Protein AF-A0A1F7LZY5-F1 (afdb_monomer)

Radius of gyration: 22.6 Å; Cα contacts (8 Å, |Δi|>4): 506; chains: 1; bounding box: 68×46×54 Å

Secondary structure (DSSP, 8-state):
--HHHHHHHHHHHTT--EEEE-TTT--BSS--GGGGTSPPPHHHHHHHHHH-TT-EEEEE-BTTTTEEEEEE-GGGS--STTTGGGSPS--EEE-TTS-EEEEEE--TT---B-EEEEETTEEEE-BT-EEEETTPBPTTSPBPEEPTT-SBTTB--EEPPHHHHHHHHHHS-----------------PPPPHHHHHTT-SS-EEETTEEEE--TTS--SS--EEEEE-TTS-EEEEETT---HHHHHHHHHHTT--

Solvent-accessible surface area (backbone atoms only — not comparable to full-atom values): 14435 Å² total; per-residue (Å²): 132,49,76,37,46,56,40,44,53,49,42,40,76,72,56,33,13,51,46,50,14,33,36,81,76,66,44,61,77,58,95,56,74,65,36,62,80,43,64,68,53,71,68,57,50,52,48,49,40,71,79,35,70,76,37,20,27,27,38,33,27,10,73,62,33,32,25,34,31,47,38,22,38,54,86,55,78,34,42,46,82,80,53,53,83,74,52,74,82,31,22,28,33,39,38,37,83,77,22,39,38,42,38,22,35,37,58,87,93,58,84,52,68,52,34,78,59,71,41,59,18,21,31,36,38,9,33,95,38,62,44,83,34,55,70,21,45,31,73,78,73,33,48,23,34,57,40,90,75,18,30,87,84,66,30,64,62,30,69,68,49,68,69,58,54,50,48,53,63,68,68,41,70,72,78,68,87,60,73,70,74,81,65,72,91,68,73,91,79,77,72,80,50,72,68,62,53,54,73,74,40,51,74,68,42,82,48,92,93,32,31,32,16,27,38,75,61,52,100,55,92,62,61,39,18,39,40,39,78,44,85,92,78,38,78,43,74,48,42,77,87,66,62,52,69,65,49,43,52,47,40,65,52,61,76,72,67,132

Sequence (258 aa):
MTRADNAALGYRRAGLSVIATRPEDKRPCGPWKAYQRRRPTEDEVHSWYRHHPGAGVGIVCGSISGLVVVDGDPRNGGGLAELAPRLPPTPTVETGGGGRHYYFHLPIGLRVAKVPALLPGVDLQAEGSYVVAPPTVHPSGRPYRWLPGLALGDVPLAPLPLVVRHLLALHRPPPADRPVPARARRGHDAGPSLETVLSRLEGVRRVGSGWLARCPAHPDREPSLSVGAGEGGRLLLHCFAGCDFGEIVHALAEEAIP

Foldseek 3Di:
DAPQLVVQVVLVVVQWAKFWADQQPRHGPDDCVVSLVPHDDSVRSVVCCVVPVQTFMKTAAAPSRQKKKKWAAVVQQHGCPVPVVQDPQAWKKQAPRRHIIGIAGRDPPDTDDKDPCLDRRITIHHRPGIGTAPQRQHNNRRGIDTDVLRHVVSDHHHHDGPVSVVSSVVSPDPPPPPVPPPPPPDDDPDDDALVLLQVLFAPWDDDDQWIFTAQLLDPGPDGQWIWHADPPRDIDIDGNVDDDPVSRVVSSVVVPDD

Structure (mmCIF, N/CA/C/O backbone):
data_AF-A0A1F7LZY5-F1
#
_entry.id   AF-A0A1F7LZY5-F1
#
loop_
_atom_site.group_PDB
_atom_site.id
_atom_site.type_symbol
_atom_site.label_atom_id
_atom_site.label_alt_id
_atom_site.label_comp_id
_atom_site.label_asym_id
_atom_site.label_entity_id
_atom_site.label_seq_id
_atom_site.pdbx_PDB_ins_code
_atom_site.Cartn_x
_atom_site.Cartn_y
_atom_site.Cartn_z
_atom_site.occupancy
_atom_site.B_iso_or_equiv
_atom_site.auth_seq_id
_atom_site.auth_comp_id
_atom_site.auth_asym_id
_atom_site.auth_atom_id
_atom_site.pdbx_PDB_model_num
ATOM 1 N N . MET A 1 1 ? 10.707 -12.451 -21.960 1.00 68.12 1 MET A N 1
ATOM 2 C CA . MET A 1 1 ? 10.057 -11.768 -20.819 1.00 68.12 1 MET A CA 1
ATOM 3 C C . MET A 1 1 ? 11.094 -11.568 -19.728 1.00 68.12 1 MET A C 1
ATOM 5 O O . MET A 1 1 ? 11.892 -12.472 -19.498 1.00 68.12 1 MET A O 1
ATOM 9 N N . THR A 1 2 ? 11.146 -10.387 -19.114 1.00 87.88 2 THR A N 1
ATOM 10 C CA . THR A 1 2 ? 12.083 -10.103 -18.014 1.00 87.88 2 THR A CA 1
ATOM 11 C C . THR A 1 2 ? 11.546 -10.670 -16.694 1.00 87.88 2 THR A C 1
ATOM 13 O O . THR A 1 2 ? 10.379 -11.051 -16.589 1.00 87.88 2 THR A O 1
ATOM 16 N N . ARG A 1 3 ? 12.375 -10.716 -15.643 1.00 91.19 3 ARG A N 1
ATOM 17 C CA . ARG A 1 3 ? 11.907 -11.128 -14.306 1.00 91.19 3 ARG A CA 1
ATOM 18 C C . ARG A 1 3 ? 10.809 -10.195 -13.770 1.00 91.19 3 ARG A C 1
ATOM 20 O O . ARG A 1 3 ? 9.893 -10.662 -13.099 1.00 91.19 3 ARG A O 1
ATOM 27 N N . ALA A 1 4 ? 10.908 -8.897 -14.062 1.00 93.62 4 ALA A N 1
ATOM 28 C CA . ALA A 1 4 ? 9.921 -7.896 -13.664 1.00 93.62 4 ALA A CA 1
ATOM 29 C C . ALA A 1 4 ? 8.600 -8.047 -14.438 1.00 93.62 4 ALA A C 1
ATOM 31 O O . ALA A 1 4 ? 7.544 -7.967 -13.823 1.00 93.62 4 ALA A O 1
ATOM 32 N N . ASP A 1 5 ? 8.662 -8.367 -15.734 1.00 95.88 5 ASP A N 1
ATOM 33 C CA . ASP A 1 5 ? 7.497 -8.677 -16.578 1.00 95.88 5 ASP A CA 1
ATOM 34 C C . ASP A 1 5 ? 6.677 -9.844 -16.001 1.00 95.88 5 ASP A C 1
ATOM 36 O O . ASP A 1 5 ? 5.501 -9.697 -15.658 1.00 95.88 5 ASP A O 1
ATOM 40 N N . ASN A 1 6 ? 7.342 -10.974 -15.734 1.00 96.81 6 ASN A N 1
ATOM 41 C CA . ASN A 1 6 ? 6.703 -12.143 -15.123 1.00 96.81 6 ASN A CA 1
ATOM 42 C C . ASN A 1 6 ? 6.065 -11.819 -13.762 1.00 96.81 6 ASN A C 1
ATOM 44 O O . ASN A 1 6 ? 4.972 -12.302 -13.456 1.00 96.81 6 ASN A O 1
ATOM 48 N N . ALA A 1 7 ? 6.739 -11.004 -12.944 1.00 97.25 7 ALA A N 1
ATOM 49 C CA . ALA A 1 7 ? 6.240 -10.600 -11.635 1.00 97.25 7 ALA A CA 1
ATOM 50 C C . ALA A 1 7 ? 5.025 -9.665 -11.737 1.00 97.25 7 ALA A C 1
ATOM 52 O O . ALA A 1 7 ? 4.041 -9.875 -11.031 1.00 97.25 7 ALA A O 1
ATOM 53 N N . ALA A 1 8 ? 5.053 -8.682 -12.641 1.00 98.12 8 ALA A N 1
ATOM 54 C CA . ALA A 1 8 ? 3.937 -7.771 -12.883 1.00 98.12 8 ALA A CA 1
ATOM 55 C C . ALA A 1 8 ? 2.673 -8.531 -13.315 1.00 98.12 8 ALA A C 1
ATOM 57 O O . ALA A 1 8 ? 1.592 -8.292 -12.776 1.00 98.12 8 ALA A O 1
ATOM 58 N N . LEU A 1 9 ? 2.814 -9.511 -14.213 1.00 98.12 9 LEU A N 1
ATOM 59 C CA . LEU A 1 9 ? 1.713 -10.398 -14.597 1.00 98.12 9 LEU A CA 1
ATOM 60 C C . LEU A 1 9 ? 1.244 -11.284 -13.436 1.00 98.12 9 LEU A C 1
ATOM 62 O O . LEU A 1 9 ? 0.047 -11.529 -13.300 1.00 98.12 9 LEU A O 1
ATOM 66 N N . GLY A 1 10 ? 2.160 -11.737 -12.576 1.00 97.62 10 GLY A N 1
ATOM 67 C CA . GLY A 1 10 ? 1.828 -12.462 -11.348 1.00 97.62 10 GLY A CA 1
ATOM 68 C C . GLY A 1 10 ? 0.947 -11.642 -10.405 1.00 97.62 10 GLY A C 1
ATOM 69 O O . GLY A 1 10 ? -0.121 -12.101 -10.006 1.00 97.62 10 GLY A O 1
ATOM 70 N N . TYR A 1 11 ? 1.334 -10.398 -10.119 1.00 98.31 11 TYR A N 1
ATOM 71 C CA . TYR A 1 11 ? 0.527 -9.484 -9.306 1.00 98.31 11 TYR A CA 1
ATOM 72 C C . TYR A 1 11 ? -0.816 -9.160 -9.960 1.00 98.31 11 TYR A C 1
ATOM 74 O O . TYR A 1 11 ? -1.838 -9.134 -9.276 1.00 98.31 11 TYR A O 1
ATOM 82 N N . ARG A 1 12 ? -0.846 -8.982 -11.285 1.00 97.75 12 ARG A N 1
ATOM 83 C CA . ARG A 1 12 ? -2.094 -8.789 -12.030 1.00 97.75 12 ARG A CA 1
ATOM 84 C C . ARG A 1 12 ? -3.044 -9.977 -11.873 1.00 97.75 12 ARG A C 1
ATOM 86 O O . ARG A 1 12 ? -4.226 -9.766 -11.612 1.00 97.75 12 ARG A O 1
ATOM 93 N N . ARG A 1 13 ? -2.542 -11.213 -11.989 1.00 96.38 13 ARG A N 1
ATOM 94 C CA . ARG A 1 13 ? -3.332 -12.437 -11.753 1.00 96.38 13 ARG A CA 1
ATOM 95 C C . ARG A 1 13 ? -3.832 -12.543 -10.313 1.00 96.38 13 ARG A C 1
ATOM 97 O O . ARG A 1 13 ? -4.928 -13.041 -10.102 1.00 96.38 13 ARG A O 1
ATOM 104 N N . ALA A 1 14 ? -3.087 -12.004 -9.350 1.00 93.56 14 ALA A N 1
ATOM 105 C CA . ALA A 1 14 ? -3.526 -11.863 -7.960 1.00 93.56 14 ALA A CA 1
ATOM 106 C C . ALA A 1 14 ? -4.541 -10.717 -7.741 1.00 93.56 14 ALA A C 1
ATOM 108 O O . ALA A 1 14 ? -4.848 -10.370 -6.604 1.00 93.56 14 ALA A O 1
ATOM 109 N N . GLY A 1 15 ? -5.055 -10.097 -8.809 1.00 95.19 15 GLY A N 1
ATOM 110 C CA . GLY A 1 15 ? -6.053 -9.033 -8.726 1.00 95.19 15 GLY A CA 1
ATOM 111 C C . GLY A 1 15 ? -5.477 -7.652 -8.414 1.00 95.19 15 GLY A C 1
ATOM 112 O O . GLY A 1 15 ? -6.239 -6.728 -8.127 1.00 95.19 15 GLY A O 1
ATOM 113 N N . LEU A 1 16 ? -4.161 -7.456 -8.503 1.00 98.00 16 LEU A N 1
ATOM 114 C CA . LEU A 1 16 ? -3.525 -6.166 -8.230 1.00 98.00 16 LEU A CA 1
ATOM 115 C C . LEU A 1 16 ? -3.373 -5.338 -9.511 1.00 98.00 16 LEU A C 1
ATOM 117 O O . LEU A 1 16 ? -3.115 -5.867 -10.592 1.00 98.00 16 LEU A O 1
ATOM 121 N N . SER A 1 17 ? -3.522 -4.020 -9.402 1.00 98.56 17 SER A N 1
ATOM 122 C CA . SER A 1 17 ? -3.184 -3.103 -10.492 1.00 98.56 17 SER A CA 1
ATOM 123 C C . SER A 1 17 ? -1.703 -2.748 -10.427 1.00 98.56 17 SER A C 1
ATOM 125 O O . SER A 1 17 ? -1.195 -2.376 -9.368 1.00 98.56 17 SER A O 1
ATOM 127 N N . VAL A 1 18 ? -1.001 -2.874 -11.552 1.00 98.69 18 VAL A N 1
ATOM 128 C CA . VAL A 1 18 ? 0.457 -2.713 -11.627 1.00 98.69 18 VAL A CA 1
ATOM 129 C C . VAL A 1 18 ? 0.870 -1.649 -12.627 1.00 98.69 18 VAL A C 1
ATOM 131 O O . VAL A 1 18 ? 0.118 -1.303 -13.535 1.00 98.69 18 VAL A O 1
ATOM 134 N N . ILE A 1 19 ? 2.089 -1.149 -12.454 1.00 98.62 19 ILE A N 1
ATOM 135 C CA . ILE A 1 19 ? 2.748 -0.183 -13.331 1.00 98.62 19 ILE A CA 1
ATOM 136 C C . ILE A 1 19 ? 4.236 -0.518 -13.455 1.00 98.62 19 ILE A C 1
ATOM 138 O O . ILE A 1 19 ? 4.835 -1.042 -12.516 1.00 98.62 19 ILE A O 1
ATOM 142 N N . ALA A 1 20 ? 4.856 -0.176 -14.581 1.00 98.19 20 ALA A N 1
ATOM 143 C CA . ALA A 1 20 ? 6.312 -0.198 -14.697 1.00 98.19 20 ALA A CA 1
ATOM 144 C C . ALA A 1 20 ? 6.924 1.038 -14.018 1.00 98.19 20 ALA A C 1
ATOM 146 O O . ALA A 1 20 ? 6.431 2.160 -14.188 1.00 98.19 20 ALA A O 1
ATOM 147 N N . THR A 1 21 ? 7.996 0.838 -13.254 1.00 97.75 21 THR A N 1
ATOM 148 C CA . THR A 1 21 ? 8.706 1.910 -12.540 1.00 97.75 21 THR A CA 1
ATOM 149 C C . THR A 1 21 ? 10.171 1.974 -12.946 1.00 97.75 21 THR A C 1
ATOM 151 O O . THR A 1 21 ? 10.793 0.976 -13.290 1.00 97.75 21 THR A O 1
ATOM 154 N N . ARG A 1 22 ? 10.745 3.168 -12.897 1.00 94.19 22 ARG A N 1
ATOM 155 C CA . ARG A 1 22 ? 12.156 3.423 -13.150 1.00 94.19 22 ARG A CA 1
ATOM 156 C C . ARG A 1 22 ? 12.989 2.991 -11.941 1.00 94.19 22 ARG A C 1
ATOM 158 O O . ARG A 1 22 ? 12.685 3.442 -10.836 1.00 94.19 22 ARG A O 1
ATOM 165 N N . PRO A 1 23 ? 13.999 2.122 -12.084 1.00 84.75 23 PRO A N 1
ATOM 166 C CA . PRO A 1 23 ? 14.801 1.667 -10.947 1.00 84.75 23 PRO A CA 1
ATOM 167 C C . PRO A 1 23 ? 15.586 2.801 -10.266 1.00 84.75 23 PRO A C 1
ATOM 169 O O . PRO A 1 23 ? 15.790 2.750 -9.055 1.00 84.75 23 PRO A O 1
ATOM 172 N N . GLU A 1 24 ? 15.978 3.837 -11.011 1.00 86.94 24 GLU A N 1
ATOM 173 C CA . GLU A 1 24 ? 16.804 4.956 -10.547 1.00 86.94 24 GLU A CA 1
ATOM 174 C C . GLU A 1 24 ? 16.092 5.890 -9.563 1.00 86.94 24 GLU A C 1
ATOM 176 O O . GLU A 1 24 ? 16.696 6.359 -8.600 1.00 86.94 24 GLU A O 1
ATOM 181 N N . ASP A 1 25 ? 14.803 6.151 -9.776 1.00 90.38 25 ASP A N 1
ATOM 182 C CA . ASP A 1 25 ? 14.058 7.143 -8.997 1.00 90.38 25 ASP A CA 1
ATOM 183 C C . ASP A 1 25 ? 12.657 6.688 -8.589 1.00 90.38 25 ASP A C 1
ATOM 185 O O . ASP A 1 25 ? 11.913 7.438 -7.952 1.00 90.38 25 ASP A O 1
ATOM 189 N N . LYS A 1 26 ? 12.307 5.439 -8.918 1.00 92.06 26 LYS A N 1
ATOM 190 C CA . LYS A 1 26 ? 11.054 4.768 -8.551 1.00 92.06 26 LYS A CA 1
ATOM 191 C C . LYS A 1 26 ? 9.806 5.442 -9.121 1.00 92.06 26 LYS A C 1
ATOM 193 O O . LYS A 1 26 ? 8.684 5.136 -8.696 1.00 92.06 26 LYS A O 1
ATOM 198 N N . ARG A 1 27 ? 9.964 6.362 -10.076 1.00 96.00 27 ARG A N 1
ATOM 199 C CA . ARG A 1 27 ? 8.838 7.004 -10.756 1.00 96.00 27 ARG A CA 1
ATOM 200 C C . ARG A 1 27 ? 8.281 6.088 -11.845 1.00 96.00 27 ARG A C 1
ATOM 202 O O . ARG A 1 27 ? 8.996 5.214 -12.326 1.00 96.00 27 ARG A O 1
ATOM 209 N N . PRO A 1 28 ? 7.017 6.242 -12.253 1.00 97.31 28 PRO A N 1
ATOM 210 C CA . PRO A 1 28 ? 6.440 5.403 -13.296 1.00 97.31 28 PRO A CA 1
ATOM 211 C C . PRO A 1 28 ? 7.112 5.682 -14.645 1.00 97.31 28 PRO A C 1
ATOM 213 O O . PRO A 1 28 ? 7.432 6.833 -14.941 1.00 97.31 28 PRO A O 1
ATOM 216 N N . CYS A 1 29 ? 7.293 4.656 -15.479 1.00 96.06 29 CYS A N 1
ATOM 217 C CA . CYS A 1 29 ? 7.887 4.810 -16.817 1.00 96.06 29 CYS A CA 1
ATOM 218 C C . CYS A 1 29 ? 7.005 5.629 -17.782 1.00 96.06 29 CYS A C 1
ATOM 220 O O . CYS A 1 29 ? 7.488 6.093 -1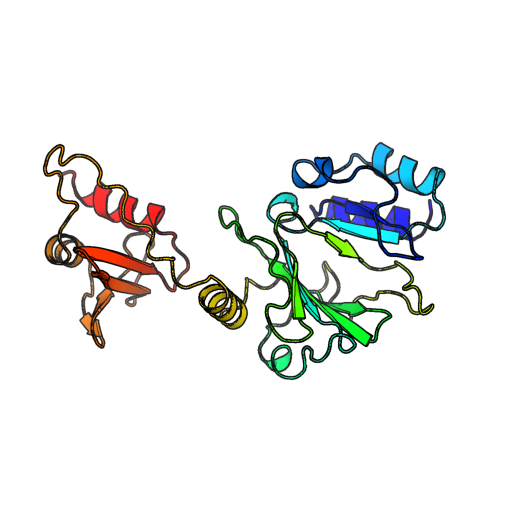8.808 1.00 96.06 29 CYS A O 1
ATOM 222 N N . GLY A 1 30 ? 5.726 5.839 -17.452 1.00 93.75 30 GLY A N 1
ATOM 223 C CA . GLY A 1 30 ? 4.786 6.625 -18.250 1.00 93.75 30 GLY A CA 1
ATOM 224 C C . GLY A 1 30 ? 3.539 7.050 -17.465 1.00 93.75 30 GLY A C 1
ATOM 225 O O . GLY A 1 30 ? 3.492 6.907 -16.237 1.00 93.75 30 GLY A O 1
ATOM 226 N N . PRO A 1 31 ? 2.506 7.580 -18.149 1.00 95.06 31 PRO A N 1
ATOM 227 C CA . PRO A 1 31 ? 1.244 7.952 -17.520 1.00 95.06 31 PRO A CA 1
ATOM 228 C C . PRO A 1 31 ? 0.625 6.763 -16.785 1.00 95.06 31 PRO A C 1
ATOM 230 O O . PRO A 1 31 ? 0.370 5.715 -17.371 1.00 95.06 31 PRO A O 1
ATOM 233 N N . TRP A 1 32 ? 0.368 6.934 -15.489 1.00 97.50 32 TRP A N 1
ATOM 234 C CA . TRP A 1 32 ? -0.044 5.821 -14.631 1.00 97.50 32 TRP A CA 1
ATOM 235 C C . TRP A 1 32 ? -1.410 6.011 -13.971 1.00 97.50 32 TRP A C 1
ATOM 237 O O . TRP A 1 32 ? -1.998 5.063 -13.460 1.00 97.50 32 TRP A O 1
ATOM 247 N N . LYS A 1 33 ? -1.936 7.241 -13.969 1.00 97.31 33 LYS A N 1
ATOM 248 C CA . LYS A 1 33 ? -3.163 7.603 -13.242 1.00 97.31 33 LYS A CA 1
ATOM 249 C C . LYS A 1 33 ? -4.391 6.816 -13.707 1.00 97.31 33 LYS A C 1
ATOM 251 O O . LYS A 1 33 ? -5.262 6.535 -12.890 1.00 97.31 33 LYS A O 1
ATOM 256 N N . ALA A 1 34 ? -4.436 6.404 -14.975 1.00 96.69 34 ALA A N 1
ATOM 257 C CA . ALA A 1 34 ? -5.486 5.524 -15.489 1.00 96.69 34 ALA A CA 1
ATOM 258 C C . ALA A 1 34 ? -5.551 4.189 -14.724 1.00 96.69 34 ALA A C 1
ATOM 260 O O . ALA A 1 34 ? -6.640 3.664 -14.489 1.00 96.69 34 ALA A O 1
ATOM 261 N N . TYR A 1 35 ? -4.407 3.688 -14.242 1.00 97.94 35 TYR A N 1
ATOM 262 C CA . TYR A 1 35 ? -4.324 2.416 -13.525 1.00 97.94 35 TYR A CA 1
ATOM 263 C C . TYR A 1 35 ? -4.820 2.477 -12.072 1.00 97.94 35 TYR A C 1
ATOM 265 O O . TYR A 1 35 ? -4.855 1.462 -11.382 1.00 97.94 35 TYR A O 1
ATOM 273 N N . GLN A 1 36 ? -5.255 3.657 -11.615 1.00 96.88 36 GLN A N 1
ATOM 274 C CA . GLN A 1 36 ? -6.031 3.811 -10.379 1.00 96.88 36 GLN A CA 1
ATOM 275 C C . GLN A 1 36 ? -7.511 3.457 -10.567 1.00 96.88 36 GLN A C 1
ATOM 277 O O . GLN A 1 36 ? -8.235 3.331 -9.588 1.00 96.88 36 GLN A O 1
ATOM 282 N N . ARG A 1 37 ? -7.982 3.348 -11.817 1.00 94.69 37 ARG A N 1
ATOM 283 C CA . ARG A 1 37 ? -9.395 3.103 -12.153 1.00 94.69 37 ARG A CA 1
ATOM 284 C C . ARG A 1 37 ? -9.616 1.824 -12.954 1.00 94.69 37 ARG A C 1
ATOM 286 O O . ARG A 1 37 ? -10.716 1.291 -12.945 1.00 94.69 37 ARG A O 1
ATOM 293 N N . ARG A 1 38 ? -8.583 1.327 -13.634 1.00 96.62 38 ARG A N 1
ATOM 294 C CA . ARG A 1 38 ? -8.587 0.038 -14.334 1.00 96.62 38 ARG A CA 1
ATOM 295 C C . ARG A 1 38 ? -7.268 -0.685 -14.108 1.00 96.62 38 ARG A C 1
ATOM 297 O O . ARG A 1 38 ? -6.262 -0.046 -13.833 1.00 96.62 38 ARG A O 1
ATOM 304 N N . ARG A 1 39 ? -7.243 -2.001 -14.276 1.00 97.62 39 ARG A N 1
ATOM 305 C CA . ARG A 1 39 ? -5.982 -2.754 -14.326 1.00 97.62 39 ARG A CA 1
ATOM 306 C C . ARG A 1 39 ? -5.396 -2.674 -15.744 1.00 97.62 39 ARG A C 1
ATOM 308 O O . ARG A 1 39 ? -6.173 -2.545 -16.698 1.00 97.62 39 ARG A O 1
ATOM 315 N N . PRO A 1 40 ? -4.064 -2.716 -15.912 1.00 98.06 40 PRO A N 1
ATOM 316 C CA . PRO A 1 40 ? -3.475 -2.826 -17.242 1.00 98.06 40 PRO A CA 1
ATOM 317 C C . PRO A 1 40 ? -3.827 -4.171 -17.887 1.00 98.06 40 PRO A C 1
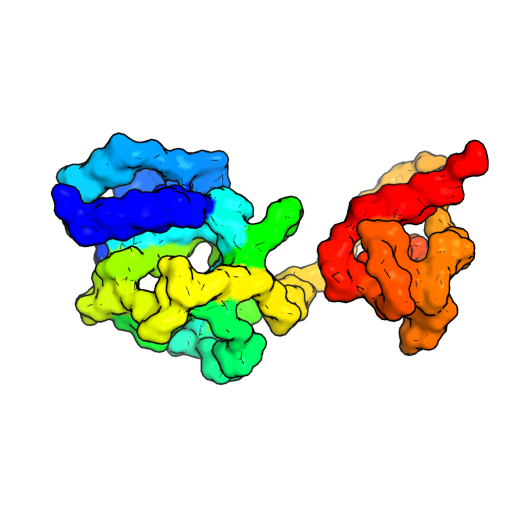ATOM 319 O O . PRO A 1 40 ? -4.091 -5.162 -17.200 1.00 98.06 40 PRO A O 1
ATOM 322 N N . THR A 1 41 ? -3.829 -4.209 -19.212 1.00 98.06 41 THR A N 1
ATOM 323 C CA . THR A 1 41 ? -3.875 -5.449 -19.999 1.00 98.06 41 THR A CA 1
ATOM 324 C C . THR A 1 41 ? -2.509 -6.140 -19.998 1.00 98.06 41 THR A C 1
ATOM 326 O O . THR A 1 41 ? -1.502 -5.533 -19.637 1.00 98.06 41 THR A O 1
ATOM 329 N N . GLU A 1 42 ? -2.455 -7.415 -20.386 1.00 97.94 42 GLU A N 1
ATOM 330 C CA . GLU A 1 42 ? -1.173 -8.133 -20.495 1.00 97.94 42 GLU A CA 1
ATOM 331 C C . GLU A 1 42 ? -0.284 -7.525 -21.582 1.00 97.94 42 GLU A C 1
ATOM 333 O O . GLU A 1 42 ? 0.905 -7.324 -21.354 1.00 97.94 42 GLU A O 1
ATOM 338 N N . ASP A 1 43 ? -0.872 -7.107 -22.705 1.00 97.94 43 ASP A N 1
ATOM 339 C CA . ASP A 1 43 ? -0.152 -6.430 -23.786 1.00 97.94 43 ASP A CA 1
ATOM 340 C C . ASP A 1 43 ? 0.458 -5.096 -23.344 1.00 97.94 43 ASP A C 1
ATOM 342 O O . ASP A 1 43 ? 1.593 -4.784 -23.714 1.00 97.94 43 ASP A O 1
ATOM 346 N N . GLU A 1 44 ? -0.255 -4.313 -22.523 1.00 98.19 44 GLU A N 1
ATOM 347 C CA . GLU A 1 44 ? 0.290 -3.091 -21.920 1.00 98.19 44 GLU A CA 1
ATOM 348 C C . GLU A 1 44 ? 1.493 -3.411 -21.024 1.00 98.19 44 GLU A C 1
ATOM 350 O O . GLU A 1 44 ? 2.534 -2.765 -21.156 1.00 98.19 44 GLU A O 1
ATOM 355 N N . VAL A 1 45 ? 1.383 -4.439 -20.174 1.00 98.19 45 VAL A N 1
ATOM 356 C CA . VAL A 1 45 ? 2.476 -4.886 -19.295 1.00 98.19 45 VAL A CA 1
ATOM 357 C C . VAL A 1 45 ? 3.692 -5.316 -20.121 1.00 98.19 45 VAL A C 1
ATOM 359 O O . VAL A 1 45 ? 4.788 -4.788 -19.921 1.00 98.19 45 VAL A O 1
ATOM 362 N N . HIS A 1 46 ? 3.507 -6.193 -21.108 1.00 97.50 46 HIS A N 1
ATOM 363 C CA . HIS A 1 46 ? 4.577 -6.631 -22.005 1.00 97.50 46 HIS A CA 1
ATOM 364 C C . HIS A 1 46 ? 5.195 -5.475 -22.789 1.00 97.50 46 HIS A C 1
ATOM 366 O O . HIS A 1 46 ? 6.410 -5.424 -22.988 1.00 97.50 46 HIS A O 1
ATOM 372 N N . SER A 1 47 ? 4.375 -4.531 -23.254 1.00 97.06 47 SER A N 1
ATOM 373 C CA . SER A 1 47 ? 4.852 -3.344 -23.958 1.00 97.06 47 SER A CA 1
ATOM 374 C C . SER A 1 47 ? 5.795 -2.522 -23.084 1.00 97.06 47 SER A C 1
ATOM 376 O O . SER A 1 47 ? 6.868 -2.146 -23.556 1.00 97.06 47 SER A O 1
ATOM 378 N N . TRP A 1 48 ? 5.478 -2.304 -21.803 1.00 97.56 48 TRP A N 1
ATOM 379 C CA . TRP A 1 48 ? 6.371 -1.558 -20.912 1.00 97.56 48 TRP A CA 1
ATOM 380 C C . TRP A 1 48 ? 7.746 -2.205 -20.796 1.00 97.56 48 TRP A C 1
ATOM 382 O O . TRP A 1 48 ? 8.747 -1.507 -20.916 1.00 97.56 48 TRP A O 1
ATOM 392 N N . TYR A 1 49 ? 7.814 -3.526 -20.618 1.00 97.06 49 TYR A N 1
ATOM 393 C CA . TYR A 1 49 ? 9.090 -4.225 -20.437 1.00 97.06 49 TYR A CA 1
ATOM 394 C C . TYR A 1 49 ? 9.854 -4.467 -21.743 1.00 97.06 49 TYR A C 1
ATOM 396 O O . TYR A 1 49 ? 11.069 -4.649 -21.701 1.00 97.06 49 TYR A O 1
ATOM 404 N N . ARG A 1 50 ? 9.191 -4.409 -22.906 1.00 95.88 50 ARG A N 1
ATOM 405 C CA . ARG A 1 50 ? 9.876 -4.336 -24.208 1.00 95.88 50 ARG A CA 1
ATOM 406 C C . ARG A 1 50 ? 10.585 -2.996 -24.401 1.00 95.88 50 ARG A C 1
ATOM 408 O O . ARG A 1 50 ? 11.732 -2.982 -24.832 1.00 95.88 50 ARG A O 1
ATOM 415 N N .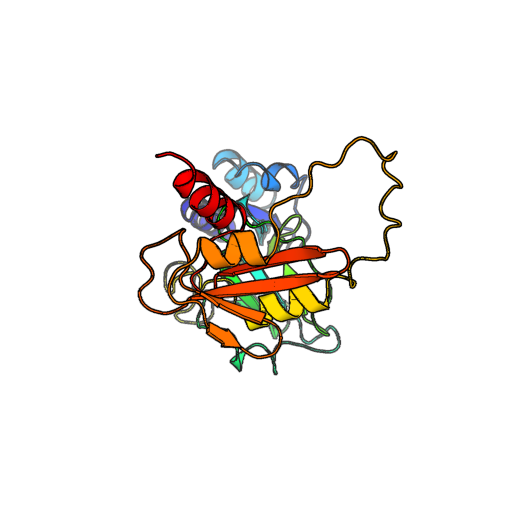 HIS A 1 51 ? 9.926 -1.889 -24.056 1.00 95.81 51 HIS A N 1
ATOM 416 C CA . HIS A 1 51 ? 10.495 -0.542 -24.198 1.00 95.81 51 HIS A CA 1
ATOM 417 C C . HIS A 1 51 ? 11.436 -0.164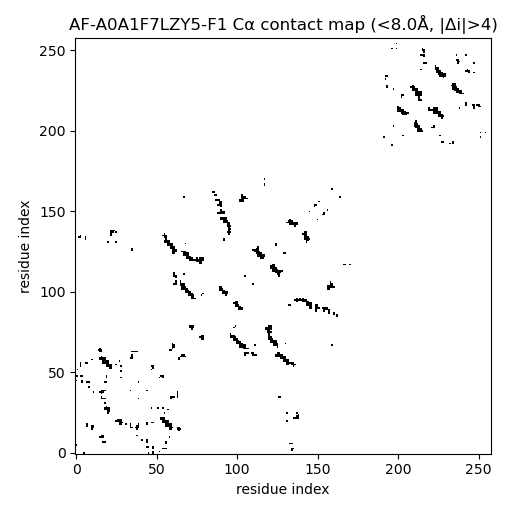 -23.044 1.00 95.81 51 HIS A C 1
ATOM 419 O O . HIS A 1 51 ? 12.343 0.648 -23.220 1.00 95.81 51 HIS A O 1
ATOM 425 N N . HIS A 1 52 ? 11.254 -0.774 -21.872 1.00 95.12 52 HIS A N 1
ATOM 426 C CA . HIS A 1 52 ? 12.056 -0.541 -20.674 1.00 95.12 52 HIS A CA 1
ATOM 427 C C . HIS A 1 52 ? 12.479 -1.870 -20.019 1.00 95.12 52 HIS A C 1
ATOM 429 O O . HIS A 1 52 ? 11.970 -2.225 -18.952 1.00 95.12 52 HIS A O 1
ATOM 435 N N . PRO A 1 53 ? 13.436 -2.617 -20.602 1.00 93.88 53 PRO A N 1
ATOM 436 C CA . PRO A 1 53 ? 13.839 -3.931 -20.085 1.00 93.88 53 PRO A CA 1
ATOM 437 C C . PRO A 1 53 ? 14.371 -3.918 -18.643 1.00 93.88 53 PRO A C 1
ATOM 439 O O . PRO A 1 53 ? 14.276 -4.924 -17.942 1.00 93.88 53 PRO A O 1
ATOM 442 N N . GLY A 1 54 ? 14.910 -2.780 -18.192 1.00 93.56 54 GLY A N 1
ATOM 443 C CA . GLY A 1 54 ? 15.399 -2.571 -16.825 1.00 93.56 54 GLY A CA 1
ATOM 444 C C . GLY A 1 54 ? 14.354 -2.056 -15.830 1.00 93.56 54 GLY A C 1
ATOM 445 O O . GLY A 1 54 ? 14.704 -1.800 -14.680 1.00 93.56 54 GLY A O 1
ATOM 446 N N . ALA A 1 55 ? 13.097 -1.864 -16.242 1.00 96.88 55 ALA A N 1
ATOM 447 C CA . ALA A 1 55 ? 12.065 -1.332 -15.361 1.00 96.88 55 ALA A CA 1
ATOM 448 C C . ALA A 1 55 ? 11.759 -2.271 -14.182 1.00 96.88 55 ALA A C 1
ATOM 450 O O . ALA A 1 55 ? 11.763 -3.498 -14.294 1.00 96.88 55 ALA A O 1
ATOM 451 N N . GLY A 1 56 ? 11.443 -1.663 -13.044 1.00 97.44 56 GLY A N 1
ATOM 452 C CA . GLY A 1 56 ? 10.831 -2.303 -11.895 1.00 97.44 56 GLY A CA 1
ATOM 453 C C . GLY A 1 56 ? 9.318 -2.472 -12.033 1.00 97.44 56 GLY A C 1
ATOM 454 O O . GLY A 1 56 ? 8.708 -2.230 -13.078 1.00 97.44 56 GLY A O 1
ATOM 455 N N . VAL A 1 57 ? 8.709 -2.887 -10.929 1.00 98.25 57 VAL A N 1
ATOM 456 C CA . VAL A 1 57 ? 7.272 -3.091 -10.762 1.00 98.25 57 VAL A CA 1
ATOM 457 C C . VAL A 1 57 ? 6.776 -2.188 -9.638 1.00 98.25 57 VAL A C 1
ATOM 459 O O . VAL A 1 57 ? 7.340 -2.171 -8.541 1.00 98.25 57 VAL A O 1
ATOM 462 N N . GLY A 1 58 ? 5.702 -1.453 -9.896 1.00 98.38 58 GLY A N 1
ATOM 463 C CA . GLY A 1 58 ? 4.899 -0.785 -8.882 1.00 98.38 58 GLY A CA 1
ATOM 464 C C . GLY A 1 58 ? 3.518 -1.426 -8.778 1.00 98.38 58 GLY A C 1
ATOM 465 O O . GLY A 1 58 ? 2.956 -1.849 -9.786 1.00 98.38 58 GLY A O 1
ATOM 466 N N . ILE A 1 59 ? 2.968 -1.479 -7.568 1.00 98.81 59 ILE A N 1
ATOM 467 C CA . ILE A 1 59 ? 1.589 -1.889 -7.287 1.00 98.81 59 ILE A CA 1
ATOM 468 C C . ILE A 1 59 ? 0.807 -0.638 -6.904 1.00 98.81 59 ILE A C 1
ATOM 470 O O . ILE A 1 59 ? 1.167 0.050 -5.950 1.00 98.81 59 ILE A O 1
ATOM 474 N N . VAL A 1 60 ? -0.251 -0.334 -7.650 1.00 98.75 60 VAL A N 1
ATOM 475 C CA . VAL A 1 60 ? -1.156 0.782 -7.357 1.00 98.75 60 VAL A CA 1
ATOM 476 C C . VAL A 1 60 ? -2.008 0.421 -6.144 1.00 98.75 60 VAL A C 1
ATOM 478 O O . VAL A 1 60 ? -2.648 -0.628 -6.130 1.00 98.75 60 VAL A O 1
ATOM 481 N N . CYS A 1 61 ? -2.011 1.279 -5.127 1.00 98.38 61 CYS A N 1
ATOM 482 C CA . CYS A 1 61 ? -2.735 1.054 -3.877 1.00 98.38 61 CYS A CA 1
ATOM 483 C C . CYS A 1 61 ? -4.179 1.583 -3.953 1.00 98.38 61 CYS A C 1
ATOM 485 O O . CYS A 1 61 ? -4.598 2.205 -4.932 1.00 98.38 61 CYS A O 1
ATOM 487 N N . GLY A 1 62 ? -4.945 1.342 -2.890 1.00 95.94 62 GLY A N 1
ATOM 488 C CA . GLY A 1 62 ? -6.347 1.724 -2.769 1.00 95.94 62 GLY A CA 1
ATOM 489 C C . GLY A 1 62 ? -7.300 0.658 -3.300 1.00 95.94 62 GLY A C 1
ATOM 490 O O . GLY A 1 62 ? -6.934 -0.503 -3.500 1.00 95.94 62 GLY A O 1
ATOM 491 N N . SER A 1 63 ? -8.543 1.072 -3.525 1.00 94.75 63 SER A N 1
ATOM 492 C CA . SER A 1 63 ? -9.679 0.228 -3.907 1.00 94.75 63 SER A CA 1
ATOM 493 C C . SER A 1 63 ? -9.431 -0.598 -5.165 1.00 94.75 63 SER A C 1
ATOM 495 O O . SER A 1 63 ? -9.857 -1.748 -5.214 1.00 94.75 63 SER A O 1
ATOM 497 N N . ILE A 1 64 ? -8.683 -0.077 -6.148 1.00 95.56 64 ILE A N 1
ATOM 498 C CA . ILE A 1 64 ? -8.389 -0.811 -7.390 1.00 95.56 64 ILE A CA 1
ATOM 499 C C . ILE A 1 64 ? -7.642 -2.128 -7.147 1.0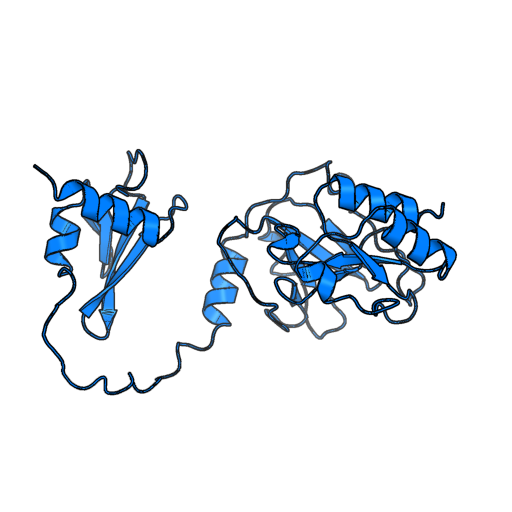0 95.56 64 ILE A C 1
ATOM 501 O O . ILE A 1 64 ? -7.813 -3.077 -7.906 1.00 95.56 64 ILE A O 1
ATOM 505 N N . SER A 1 65 ? -6.837 -2.189 -6.086 1.00 96.62 65 SER A N 1
ATOM 506 C CA . SER A 1 65 ? -6.099 -3.386 -5.677 1.00 96.62 65 SER A CA 1
ATOM 507 C C . SER A 1 65 ? -6.627 -3.977 -4.367 1.00 96.62 65 SER A C 1
ATOM 509 O O . SER A 1 65 ? -6.129 -5.010 -3.940 1.00 96.62 65 SER A O 1
ATOM 511 N N . GLY A 1 66 ? -7.601 -3.335 -3.711 1.00 95.50 66 GLY A N 1
ATOM 512 C CA . GLY A 1 66 ? -8.048 -3.709 -2.367 1.00 95.50 66 GLY A CA 1
ATOM 513 C C . GLY A 1 66 ? -6.925 -3.640 -1.328 1.00 95.50 66 GLY A C 1
ATOM 514 O O . GLY A 1 66 ? -6.862 -4.493 -0.444 1.00 95.50 66 GLY A O 1
ATOM 515 N N . LEU A 1 67 ? -6.013 -2.665 -1.459 1.00 96.94 67 LEU A N 1
ATOM 516 C CA . LEU A 1 67 ? -4.784 -2.586 -0.663 1.00 96.94 67 LEU A CA 1
ATOM 517 C C . LEU A 1 67 ? -4.593 -1.246 0.048 1.00 96.94 67 LEU A C 1
ATOM 519 O O . LEU A 1 67 ? -4.689 -0.179 -0.560 1.00 96.94 67 LEU A O 1
ATOM 523 N N . VAL A 1 68 ? -4.179 -1.325 1.309 1.00 97.62 68 VAL A N 1
ATOM 524 C CA . VAL A 1 68 ? -3.491 -0.253 2.038 1.00 97.62 68 VAL A CA 1
ATOM 525 C C . VAL A 1 68 ? -2.125 -0.778 2.460 1.00 97.62 68 VAL A C 1
ATOM 527 O O . VAL A 1 68 ? -2.005 -1.932 2.856 1.00 97.62 68 VAL A O 1
ATOM 530 N N . VAL A 1 69 ? -1.088 0.049 2.380 1.00 98.50 69 VAL A N 1
ATOM 531 C CA . VAL A 1 69 ? 0.275 -0.352 2.732 1.00 98.50 69 VAL A CA 1
ATOM 532 C C . VAL A 1 69 ? 0.854 0.621 3.749 1.00 98.50 69 VAL A C 1
ATOM 534 O O . VAL A 1 69 ? 0.865 1.828 3.515 1.00 98.50 69 VAL A O 1
ATOM 537 N N . VAL A 1 70 ? 1.339 0.094 4.872 1.00 98.12 70 VAL A N 1
ATOM 538 C CA . VAL A 1 70 ? 2.157 0.848 5.830 1.00 98.12 70 VAL A CA 1
ATOM 539 C C . VAL A 1 70 ? 3.600 0.782 5.340 1.00 98.12 70 VAL A C 1
ATOM 541 O O . VAL A 1 70 ? 4.199 -0.295 5.318 1.00 98.12 70 VAL A O 1
ATOM 544 N N . ASP A 1 71 ? 4.128 1.921 4.909 1.00 97.38 71 ASP A N 1
ATOM 545 C CA . ASP A 1 71 ? 5.426 2.073 4.253 1.00 97.38 71 ASP A CA 1
ATOM 546 C C . ASP A 1 71 ? 6.378 2.834 5.176 1.00 97.38 71 ASP A C 1
ATOM 548 O O . ASP A 1 71 ? 6.228 4.037 5.383 1.00 97.38 71 ASP A O 1
ATOM 552 N N . GLY A 1 72 ? 7.326 2.121 5.781 1.00 95.06 72 GLY A N 1
ATOM 553 C CA . GLY A 1 72 ? 8.312 2.724 6.669 1.00 95.06 72 GLY A CA 1
ATOM 554 C C . GLY A 1 72 ? 9.701 2.764 6.054 1.00 95.06 72 GLY A C 1
ATOM 555 O O . GLY A 1 72 ? 10.232 1.722 5.659 1.00 95.06 72 GLY A O 1
ATOM 556 N N . ASP A 1 73 ? 10.322 3.943 6.073 1.00 86.75 73 ASP A N 1
ATOM 557 C CA . ASP A 1 73 ? 11.706 4.166 5.652 1.00 86.75 73 ASP A CA 1
ATOM 558 C C . ASP A 1 73 ? 12.502 4.796 6.810 1.00 86.75 73 ASP A C 1
ATOM 560 O O . ASP A 1 73 ? 12.255 5.955 7.162 1.00 86.75 73 ASP A O 1
ATOM 564 N N . PRO A 1 74 ? 13.472 4.072 7.404 1.00 82.75 74 PRO A N 1
ATOM 565 C CA . PRO A 1 74 ? 14.221 4.554 8.563 1.00 82.75 74 PRO A CA 1
ATOM 566 C C . PRO A 1 74 ? 15.038 5.823 8.286 1.00 82.75 74 PRO A C 1
ATOM 568 O O . PRO A 1 74 ? 15.450 6.518 9.212 1.00 82.75 74 PRO A O 1
ATOM 571 N N . ARG A 1 75 ? 15.273 6.159 7.013 1.00 82.00 75 ARG A N 1
ATOM 572 C CA . ARG A 1 75 ? 16.029 7.354 6.616 1.00 82.00 75 ARG A CA 1
ATOM 573 C C . ARG A 1 75 ? 15.230 8.648 6.773 1.00 82.00 75 ARG A C 1
ATOM 575 O O . ARG A 1 75 ? 15.813 9.724 6.701 1.00 82.00 75 ARG A O 1
ATOM 582 N N . ASN A 1 76 ? 13.925 8.555 7.021 1.00 82.31 76 ASN A N 1
ATOM 583 C CA . ASN A 1 76 ? 13.015 9.697 7.115 1.00 82.31 76 ASN A CA 1
ATOM 584 C C . ASN A 1 76 ? 12.755 10.140 8.572 1.00 82.31 76 ASN A C 1
ATOM 586 O O . ASN A 1 76 ? 11.662 10.603 8.893 1.00 82.31 76 ASN A O 1
ATOM 590 N N . GLY A 1 77 ? 13.747 9.996 9.461 1.00 74.31 77 GLY A N 1
ATOM 591 C CA . GLY A 1 77 ? 13.703 10.546 10.827 1.00 74.31 77 GLY A CA 1
ATOM 592 C C . GLY A 1 77 ? 12.787 9.804 11.809 1.00 74.31 77 GLY A C 1
ATOM 593 O O . GLY A 1 77 ? 12.365 10.377 12.808 1.00 74.31 77 GLY A O 1
ATOM 594 N N . GLY A 1 78 ? 12.467 8.541 11.529 1.00 81.00 78 GLY A N 1
ATOM 595 C CA . GLY A 1 78 ? 11.635 7.679 12.366 1.00 81.00 78 GLY A CA 1
ATOM 596 C C . GLY A 1 78 ? 11.538 6.286 11.753 1.00 81.00 78 GLY A C 1
ATOM 597 O O . GLY A 1 78 ? 12.435 5.888 11.017 1.00 81.00 78 GLY A O 1
ATOM 598 N N . GLY A 1 79 ? 10.480 5.526 12.027 1.00 86.31 79 GLY A N 1
ATOM 599 C CA . GLY A 1 79 ? 10.304 4.227 11.386 1.00 86.31 79 GLY A CA 1
ATOM 600 C C . GLY A 1 79 ? 9.338 3.294 12.098 1.00 86.31 79 GLY A C 1
ATOM 601 O O . GLY A 1 79 ? 8.469 3.692 12.864 1.00 86.31 79 GLY A O 1
ATOM 602 N N . LEU A 1 80 ? 9.498 2.005 11.818 1.00 90.31 80 LEU A N 1
ATOM 603 C CA . LEU A 1 80 ? 8.518 0.978 12.166 1.00 90.31 80 LEU A CA 1
ATOM 604 C C . LEU A 1 80 ? 8.772 0.292 13.511 1.00 90.31 80 LEU A C 1
ATOM 606 O O . LEU A 1 80 ? 8.023 -0.617 13.846 1.00 90.31 80 LEU A O 1
ATOM 610 N N . ALA A 1 81 ? 9.803 0.677 14.266 1.00 88.88 81 ALA A N 1
ATOM 611 C CA . ALA A 1 81 ? 10.232 -0.055 15.462 1.00 88.88 81 ALA A CA 1
ATOM 612 C C . ALA A 1 81 ? 9.106 -0.233 16.499 1.00 88.88 81 ALA A C 1
ATOM 614 O O . ALA A 1 81 ? 8.926 -1.329 17.021 1.00 88.88 81 ALA A O 1
ATOM 615 N N . GLU A 1 82 ? 8.306 0.809 16.741 1.00 86.88 82 GLU A N 1
ATOM 616 C CA . GLU A 1 82 ? 7.188 0.755 17.694 1.00 86.88 82 GLU A CA 1
ATOM 617 C C . GLU A 1 82 ? 5.893 0.200 17.087 1.00 86.88 82 GLU A C 1
ATOM 619 O O . GLU A 1 82 ? 5.082 -0.413 17.784 1.00 86.88 82 GLU A O 1
ATOM 624 N N . LEU A 1 83 ? 5.677 0.422 15.785 1.00 89.81 83 LEU A N 1
ATOM 625 C CA . LEU A 1 83 ? 4.441 0.035 15.108 1.00 89.81 83 LEU A CA 1
ATOM 626 C C . LEU A 1 83 ? 4.463 -1.433 14.670 1.00 89.81 83 LEU A C 1
ATOM 628 O O . LEU A 1 83 ? 3.480 -2.134 14.884 1.00 89.81 83 LEU A O 1
ATOM 632 N N . ALA A 1 84 ? 5.564 -1.911 14.084 1.00 93.44 84 ALA A N 1
ATOM 633 C CA . ALA A 1 84 ? 5.668 -3.250 13.503 1.00 93.44 84 ALA A CA 1
ATOM 634 C C . ALA A 1 84 ? 5.322 -4.391 14.473 1.00 93.44 84 ALA A C 1
ATOM 636 O O . ALA A 1 84 ? 4.583 -5.277 14.052 1.00 93.44 84 ALA A O 1
ATOM 637 N N . PRO A 1 85 ? 5.748 -4.383 15.755 1.00 92.50 85 PRO A N 1
ATOM 638 C CA . PRO A 1 85 ? 5.359 -5.425 16.710 1.00 92.50 85 PRO A CA 1
ATOM 639 C C . PRO A 1 85 ? 3.849 -5.488 16.990 1.00 92.50 85 PRO A C 1
ATOM 641 O O . PRO A 1 85 ? 3.365 -6.477 17.529 1.00 92.50 85 PRO A O 1
ATOM 644 N N . ARG A 1 86 ? 3.103 -4.429 16.653 1.00 91.25 86 ARG A N 1
ATOM 645 C CA . ARG A 1 86 ? 1.646 -4.324 16.830 1.00 91.25 86 ARG A CA 1
ATOM 646 C C . ARG A 1 86 ? 0.870 -4.654 15.552 1.00 91.25 86 ARG A C 1
ATOM 648 O O . ARG A 1 86 ? -0.360 -4.608 15.564 1.00 91.25 86 ARG A O 1
ATOM 655 N N . LEU A 1 87 ? 1.562 -4.920 14.443 1.00 94.31 87 LEU A N 1
ATOM 656 C CA . LEU A 1 87 ? 0.938 -5.294 13.178 1.00 94.31 87 LEU A CA 1
ATOM 657 C C . LEU A 1 87 ? 0.762 -6.818 13.122 1.00 94.31 87 LEU A C 1
ATOM 659 O O . LEU A 1 87 ? 1.687 -7.548 13.482 1.00 94.31 87 LEU A O 1
ATOM 663 N N . PRO A 1 88 ? -0.397 -7.321 12.664 1.00 94.62 88 PRO A N 1
ATOM 664 C CA . PRO A 1 88 ? -0.574 -8.750 12.456 1.00 94.62 88 PRO A CA 1
ATOM 665 C C . PRO A 1 88 ? 0.325 -9.244 11.307 1.00 94.62 88 PRO A C 1
ATOM 667 O O . PRO A 1 88 ? 0.665 -8.457 10.414 1.00 94.62 88 PRO A O 1
ATOM 670 N N . PRO A 1 89 ? 0.676 -10.544 11.281 1.00 96.06 89 PRO A N 1
ATOM 671 C CA . PRO A 1 89 ? 1.330 -11.154 10.129 1.00 96.06 89 PRO A CA 1
ATOM 672 C C . PRO A 1 89 ? 0.540 -10.891 8.845 1.00 96.06 89 PRO A C 1
ATOM 674 O O . PRO A 1 89 ? -0.676 -11.062 8.806 1.00 96.06 89 PRO A O 1
ATOM 677 N N . THR A 1 90 ? 1.238 -10.443 7.808 1.00 98.44 90 THR A N 1
ATOM 678 C CA . THR A 1 90 ? 0.655 -10.041 6.524 1.00 98.44 90 THR A CA 1
ATOM 679 C C . THR A 1 90 ? 1.761 -10.007 5.461 1.00 98.44 90 THR A C 1
ATOM 681 O O . THR A 1 90 ? 2.943 -9.995 5.843 1.00 98.44 90 THR A O 1
ATOM 684 N N . PRO A 1 91 ? 1.460 -9.957 4.146 1.00 98.69 91 PRO A N 1
ATOM 685 C CA . PRO A 1 91 ? 2.495 -9.870 3.134 1.00 98.69 91 PRO A CA 1
ATOM 686 C C . PRO A 1 91 ? 3.400 -8.670 3.396 1.00 98.69 91 PRO A C 1
ATOM 688 O O . PRO A 1 91 ? 2.931 -7.539 3.554 1.00 98.69 91 PRO A O 1
ATOM 691 N N . THR A 1 92 ? 4.701 -8.928 3.488 1.00 98.69 92 THR A N 1
ATOM 692 C CA . THR A 1 92 ? 5.670 -7.934 3.948 1.00 98.69 92 THR A CA 1
ATOM 693 C C . THR A 1 92 ? 6.880 -7.915 3.034 1.00 98.69 92 THR A C 1
ATOM 695 O O . THR A 1 92 ? 7.502 -8.946 2.778 1.00 98.69 92 THR A O 1
ATOM 698 N N . VAL A 1 93 ? 7.230 -6.724 2.558 1.00 98.25 93 VAL A N 1
ATOM 699 C CA . VAL A 1 93 ? 8.416 -6.491 1.730 1.00 98.25 93 VAL A CA 1
ATOM 700 C C . VAL A 1 93 ? 9.489 -5.821 2.567 1.00 98.25 93 VAL A C 1
ATOM 702 O O . VAL A 1 93 ? 9.222 -4.820 3.224 1.00 98.25 93 VAL A O 1
ATOM 705 N N . GLU A 1 94 ? 10.712 -6.326 2.485 1.00 96.88 94 GLU A N 1
ATOM 706 C CA . GLU A 1 94 ? 11.914 -5.586 2.849 1.00 96.88 94 GLU A CA 1
ATOM 707 C C . GLU A 1 94 ? 12.340 -4.704 1.672 1.00 96.88 94 GLU A C 1
ATOM 709 O O . GLU A 1 94 ? 12.443 -5.161 0.526 1.00 96.88 94 GLU A O 1
ATOM 714 N N . THR A 1 95 ? 12.559 -3.417 1.940 1.00 93.00 95 THR A N 1
ATOM 715 C CA . THR A 1 95 ? 12.977 -2.457 0.917 1.00 93.00 95 THR A CA 1
ATOM 716 C C . THR A 1 95 ? 14.498 -2.404 0.825 1.00 93.00 95 THR A C 1
ATOM 718 O O . THR A 1 95 ? 15.214 -2.575 1.811 1.00 93.00 95 THR A O 1
ATOM 721 N N . GLY A 1 96 ? 15.033 -2.065 -0.352 1.00 84.62 96 GLY A N 1
ATOM 722 C CA . GLY A 1 96 ? 16.485 -1.909 -0.511 1.00 84.62 96 GLY A CA 1
ATOM 723 C C . GLY A 1 96 ? 17.101 -0.743 0.283 1.00 84.62 96 GLY A C 1
ATOM 724 O O . GLY A 1 96 ? 18.327 -0.641 0.358 1.00 84.62 96 GLY A O 1
ATOM 725 N N . GLY A 1 97 ? 16.271 0.125 0.876 1.00 84.69 97 GLY A N 1
ATOM 726 C CA . GLY A 1 97 ? 16.680 1.195 1.791 1.00 84.69 97 GLY A CA 1
ATOM 727 C C . GLY A 1 97 ? 16.750 0.777 3.266 1.00 84.69 97 GLY A C 1
ATOM 728 O O . GLY A 1 97 ? 17.067 1.618 4.097 1.00 84.69 97 GLY A O 1
ATOM 729 N N . GLY A 1 98 ? 16.459 -0.490 3.595 1.00 86.50 98 GLY A N 1
ATOM 730 C CA . GLY A 1 98 ? 16.403 -0.987 4.978 1.00 86.50 98 GLY A CA 1
ATOM 731 C C . GLY A 1 98 ? 15.058 -0.754 5.678 1.00 86.50 98 GLY A C 1
ATOM 732 O O . GLY A 1 98 ? 14.945 -0.972 6.880 1.00 86.50 98 GLY A O 1
ATOM 733 N N . GLY A 1 99 ? 14.047 -0.302 4.935 1.00 93.56 99 GLY A N 1
ATOM 734 C CA . GLY A 1 99 ? 12.672 -0.140 5.403 1.00 93.56 99 GLY A CA 1
ATOM 735 C C . GLY A 1 99 ? 11.802 -1.368 5.137 1.00 93.56 99 GLY A C 1
ATOM 736 O O . GLY A 1 99 ? 12.283 -2.396 4.651 1.00 93.56 99 GLY A O 1
ATOM 737 N N . ARG A 1 100 ? 10.497 -1.256 5.411 1.00 97.00 100 ARG A N 1
ATOM 738 C CA . ARG A 1 100 ? 9.521 -2.318 5.115 1.00 97.00 100 ARG A CA 1
ATOM 739 C C . ARG A 1 100 ? 8.189 -1.766 4.625 1.00 97.00 100 ARG A C 1
ATOM 741 O O . ARG A 1 100 ? 7.756 -0.705 5.062 1.00 97.00 100 ARG A O 1
ATOM 748 N N . HIS A 1 101 ? 7.525 -2.538 3.772 1.00 98.31 101 HIS A N 1
ATOM 749 C CA . HIS A 1 101 ? 6.128 -2.332 3.399 1.00 98.31 101 HIS A CA 1
ATOM 750 C C . HIS A 1 101 ? 5.282 -3.468 3.991 1.00 98.31 101 HIS A C 1
ATOM 752 O O . HIS A 1 101 ? 5.525 -4.628 3.656 1.00 98.31 101 HIS A O 1
ATOM 758 N N . TYR A 1 102 ? 4.280 -3.149 4.812 1.00 98.62 102 TYR A N 1
ATOM 759 C CA . TYR A 1 102 ? 3.282 -4.109 5.303 1.00 98.62 102 TYR A CA 1
ATOM 760 C C . TYR A 1 102 ? 1.969 -3.910 4.550 1.00 98.62 102 TYR A C 1
ATOM 762 O O . TYR A 1 102 ? 1.391 -2.823 4.603 1.00 98.62 102 TYR A O 1
ATOM 770 N N . TYR A 1 103 ? 1.512 -4.935 3.835 1.00 98.62 103 TYR A N 1
ATOM 771 C CA . TYR A 1 103 ? 0.336 -4.865 2.968 1.00 98.62 103 TYR A CA 1
ATOM 772 C C . TYR A 1 103 ? -0.897 -5.344 3.724 1.00 98.62 103 TYR A C 1
ATOM 774 O O . TYR A 1 103 ? -0.880 -6.432 4.281 1.00 98.62 103 TYR A O 1
ATOM 782 N N . PHE A 1 104 ? -1.981 -4.579 3.705 1.00 98.12 104 PHE A N 1
ATOM 783 C CA . PHE A 1 104 ? -3.241 -4.906 4.368 1.00 98.12 104 PHE A CA 1
ATOM 784 C C . PHE A 1 104 ? -4.399 -4.854 3.383 1.00 98.12 104 PHE A C 1
ATOM 786 O O . PHE A 1 104 ? -4.391 -4.073 2.425 1.00 98.12 104 PHE A O 1
ATOM 793 N N . HIS A 1 105 ? -5.417 -5.663 3.652 1.00 94.56 105 HIS A N 1
ATOM 794 C CA . HIS A 1 105 ? -6.661 -5.627 2.911 1.00 94.56 105 HIS A CA 1
ATOM 795 C C . HIS A 1 105 ? -7.408 -4.318 3.192 1.00 94.56 105 HIS A C 1
ATOM 797 O O . HIS A 1 105 ? -7.619 -3.935 4.347 1.00 94.56 105 HIS A O 1
ATOM 803 N N . LEU A 1 106 ? -7.828 -3.647 2.121 1.00 89.56 106 LEU A N 1
ATOM 804 C CA . LEU A 1 106 ? -8.790 -2.555 2.159 1.00 89.56 106 LEU A CA 1
ATOM 805 C C . LEU A 1 106 ? -10.174 -3.113 1.805 1.00 89.56 106 LEU A C 1
ATOM 807 O O . LEU A 1 106 ? -10.372 -3.484 0.644 1.00 89.56 106 LEU A O 1
ATOM 811 N N . PRO A 1 107 ? -11.119 -3.157 2.763 1.00 78.75 107 PRO A N 1
ATOM 812 C CA . PRO A 1 107 ? -12.473 -3.621 2.504 1.00 78.75 107 PRO A CA 1
ATOM 813 C C . PRO A 1 107 ? -13.150 -2.843 1.380 1.00 78.75 107 PRO A C 1
ATOM 815 O O . PRO A 1 107 ? -12.946 -1.635 1.219 1.00 78.75 107 PRO A O 1
ATOM 818 N N . ILE A 1 108 ? -13.999 -3.541 0.630 1.00 75.62 108 ILE A N 1
ATOM 819 C CA . ILE A 1 108 ? -14.878 -2.926 -0.366 1.00 75.62 108 ILE A CA 1
ATOM 820 C C . ILE A 1 108 ? -15.717 -1.835 0.320 1.00 75.62 108 ILE A C 1
ATOM 822 O O . ILE A 1 108 ? -16.136 -1.985 1.463 1.00 75.62 108 ILE A O 1
ATOM 826 N N . GLY A 1 109 ? -15.910 -0.702 -0.358 1.00 74.06 109 GLY A N 1
ATOM 827 C CA . GLY A 1 109 ? -16.658 0.445 0.171 1.00 74.06 109 GLY A CA 1
ATOM 828 C C . GLY A 1 109 ? -15.834 1.399 1.045 1.00 74.06 109 GLY A C 1
ATOM 829 O O . GLY A 1 109 ? -16.131 2.594 1.086 1.00 74.06 109 GLY A O 1
ATOM 830 N N . LEU A 1 110 ? -14.737 0.941 1.661 1.00 77.75 110 LEU A N 1
ATOM 831 C CA . LEU A 1 110 ? -13.855 1.817 2.429 1.00 77.75 110 LEU A CA 1
ATOM 832 C C . LEU A 1 110 ? -12.863 2.540 1.508 1.00 77.75 110 LEU A C 1
ATOM 834 O O . LEU A 1 110 ? -12.078 1.924 0.790 1.00 77.75 110 LEU A O 1
ATOM 838 N N . ARG A 1 111 ? -12.844 3.876 1.576 1.00 80.50 111 ARG A N 1
ATOM 839 C CA . ARG A 1 111 ? -11.848 4.702 0.876 1.00 80.50 111 ARG A CA 1
ATOM 840 C C . ARG A 1 111 ? -10.909 5.372 1.867 1.00 80.50 111 ARG A C 1
ATOM 842 O O . ARG A 1 111 ? -11.332 6.156 2.715 1.00 80.50 111 ARG A O 1
ATOM 849 N N . VAL A 1 112 ? -9.618 5.094 1.719 1.00 87.69 112 VAL A N 1
ATOM 850 C CA . VAL A 1 112 ? -8.540 5.688 2.517 1.00 87.69 112 VAL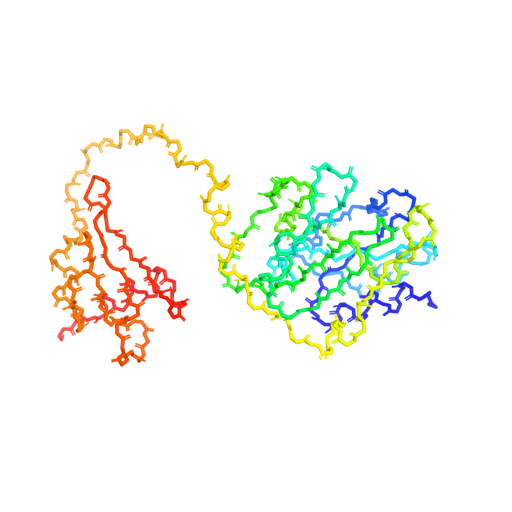 A CA 1
ATOM 851 C C . VAL A 1 112 ? -7.616 6.441 1.569 1.00 87.69 112 VAL A C 1
ATOM 853 O O . VAL A 1 112 ? -7.084 5.850 0.636 1.00 87.69 112 VAL A O 1
ATOM 856 N N . ALA A 1 113 ? -7.443 7.746 1.773 1.00 91.44 113 ALA A N 1
ATOM 857 C CA . ALA A 1 113 ? -6.456 8.529 1.031 1.00 91.44 113 ALA A CA 1
ATOM 858 C C . ALA A 1 113 ? -5.034 8.194 1.499 1.00 91.44 113 ALA A C 1
ATOM 860 O O . ALA A 1 113 ? -4.844 7.776 2.642 1.00 91.44 113 ALA A O 1
ATOM 861 N N . LYS A 1 114 ? -4.032 8.416 0.639 1.00 94.50 114 LYS A N 1
ATOM 862 C CA . LYS A 1 114 ? -2.631 8.436 1.078 1.00 94.50 114 LYS A CA 1
ATOM 863 C C . LYS A 1 114 ? -2.472 9.401 2.263 1.00 94.50 114 LYS A C 1
ATOM 865 O O . LYS A 1 114 ? -2.926 10.541 2.181 1.00 94.50 114 LYS A O 1
ATOM 870 N N . VAL A 1 115 ? -1.768 8.965 3.307 1.00 93.31 115 VAL A N 1
ATOM 871 C CA . VAL A 1 115 ? -1.374 9.816 4.438 1.00 93.31 115 VAL A CA 1
ATOM 872 C C . VAL A 1 115 ? 0.151 9.862 4.509 1.00 93.31 115 VAL A C 1
ATOM 874 O O . VAL A 1 115 ? 0.759 8.877 4.931 1.00 93.31 115 VAL A O 1
ATOM 877 N N . PRO A 1 116 ? 0.793 10.948 4.041 1.00 90.75 116 PRO A N 1
ATOM 878 C CA . PRO A 1 116 ? 2.224 11.126 4.246 1.00 90.75 116 PRO A CA 1
ATOM 879 C C . PRO A 1 116 ? 2.509 11.355 5.733 1.00 90.75 116 PRO A C 1
ATOM 881 O O . PRO A 1 116 ? 1.736 12.041 6.396 1.00 90.75 116 PRO A O 1
ATOM 884 N N . ALA A 1 117 ? 3.613 10.807 6.237 1.00 89.38 117 ALA A N 1
ATOM 885 C CA . ALA A 1 117 ? 4.044 10.962 7.625 1.00 89.38 117 ALA A CA 1
ATOM 886 C C . ALA A 1 117 ? 2.947 10.634 8.661 1.00 89.38 117 ALA A C 1
ATOM 888 O O . ALA A 1 117 ? 2.782 11.356 9.643 1.00 89.38 117 ALA A O 1
ATOM 889 N N . LEU A 1 118 ? 2.214 9.525 8.464 1.00 90.06 118 LEU A N 1
ATOM 890 C CA . LEU A 1 118 ? 1.263 8.990 9.453 1.00 90.06 118 LEU A CA 1
ATOM 891 C C . LEU A 1 118 ? 1.914 8.891 10.844 1.00 90.06 118 LEU A C 1
ATOM 893 O O . LEU A 1 118 ? 1.282 9.200 11.853 1.00 90.06 118 LEU A O 1
ATOM 897 N N . LEU A 1 119 ? 3.185 8.482 10.860 1.00 90.19 119 LEU A N 1
ATOM 898 C CA . LEU A 1 119 ? 4.137 8.652 11.955 1.00 90.19 119 LEU A CA 1
ATOM 899 C C . LEU A 1 119 ? 5.468 9.160 11.367 1.00 90.19 119 LEU A C 1
ATOM 901 O O . LEU A 1 119 ? 5.678 9.042 10.154 1.00 90.19 119 LEU A O 1
ATOM 905 N N . PRO A 1 120 ? 6.403 9.679 12.185 1.00 89.19 120 PRO A N 1
ATOM 906 C CA . PRO A 1 120 ? 7.758 9.971 11.724 1.00 89.19 120 PRO A CA 1
ATOM 907 C C . PRO A 1 120 ? 8.372 8.767 10.992 1.00 89.19 120 PRO A C 1
ATOM 909 O O . PRO A 1 120 ? 8.441 7.663 11.532 1.00 89.19 120 PRO A O 1
ATOM 912 N N . GLY A 1 121 ? 8.781 8.972 9.739 1.00 89.50 121 GLY A N 1
ATOM 913 C CA . GLY A 1 121 ? 9.345 7.932 8.876 1.00 89.50 121 GLY A CA 1
ATOM 914 C C . GLY A 1 121 ? 8.376 6.843 8.390 1.00 89.50 121 GLY A C 1
ATOM 915 O O . GLY A 1 121 ? 8.842 5.847 7.836 1.00 89.50 121 GLY A O 1
ATOM 916 N N . VAL A 1 122 ? 7.060 7.006 8.578 1.00 94.19 122 VAL A N 1
ATOM 917 C CA . VAL A 1 122 ? 6.035 6.042 8.144 1.00 94.19 122 VAL A CA 1
ATOM 918 C C . VAL A 1 122 ? 4.932 6.735 7.346 1.00 94.19 122 VAL A C 1
ATOM 920 O O . VAL A 1 122 ? 4.179 7.552 7.874 1.00 94.19 122 VAL A O 1
ATOM 923 N N . ASP A 1 123 ? 4.787 6.341 6.087 1.00 95.25 123 ASP A N 1
ATOM 924 C CA . ASP A 1 123 ? 3.693 6.728 5.202 1.00 95.25 123 ASP A CA 1
ATOM 925 C C . ASP A 1 123 ? 2.593 5.656 5.197 1.00 95.25 123 ASP A C 1
ATOM 927 O O . ASP A 1 123 ? 2.849 4.455 5.310 1.00 95.25 123 ASP A O 1
ATOM 931 N N . LEU A 1 124 ? 1.349 6.083 4.977 1.00 96.25 124 LEU A N 1
ATOM 932 C CA . LEU A 1 124 ? 0.264 5.192 4.581 1.00 96.25 124 LEU A CA 1
ATOM 933 C C . LEU A 1 124 ? -0.015 5.347 3.087 1.00 96.25 124 LEU A C 1
ATOM 935 O O . LEU A 1 124 ? -0.496 6.390 2.638 1.00 96.25 124 LEU A O 1
ATOM 939 N N . GLN A 1 125 ? 0.249 4.297 2.317 1.00 98.12 125 GLN A N 1
ATOM 940 C CA . GLN A 1 125 ? -0.034 4.241 0.887 1.00 98.12 125 GLN A CA 1
ATOM 941 C C . GLN A 1 125 ? -1.417 3.625 0.662 1.00 98.12 125 GLN A C 1
ATOM 943 O O . GLN A 1 125 ? -1.713 2.537 1.151 1.00 98.12 125 GLN A O 1
ATOM 948 N N . ALA A 1 126 ? -2.271 4.323 -0.079 1.00 96.56 126 ALA A N 1
ATOM 949 C CA . ALA A 1 126 ? -3.666 3.952 -0.287 1.00 96.56 126 ALA A CA 1
ATOM 950 C C . ALA A 1 126 ? -4.177 4.587 -1.596 1.00 96.56 126 ALA A C 1
ATOM 952 O O . ALA A 1 126 ? -3.466 4.585 -2.601 1.00 96.56 126 ALA A O 1
ATOM 953 N N . GLU A 1 127 ? -5.393 5.140 -1.616 1.00 95.69 127 GLU A N 1
ATOM 954 C CA . GLU A 1 127 ? -5.937 5.819 -2.795 1.00 95.69 127 GLU A CA 1
ATOM 955 C C . GLU A 1 127 ? -4.982 6.901 -3.311 1.00 95.69 127 GLU A C 1
ATOM 957 O O . GLU A 1 127 ? -4.471 7.735 -2.557 1.00 95.69 127 GLU A O 1
ATOM 962 N N . GLY A 1 128 ? -4.777 6.916 -4.628 1.00 94.94 128 GLY A N 1
ATOM 963 C CA . GLY A 1 128 ? -3.954 7.925 -5.282 1.00 94.94 128 GLY A CA 1
ATOM 964 C C . GLY A 1 128 ? -2.451 7.646 -5.277 1.00 94.94 128 GLY A C 1
ATOM 965 O O . GLY A 1 128 ? -1.723 8.433 -5.894 1.00 94.94 128 GLY A O 1
ATOM 966 N N . SER A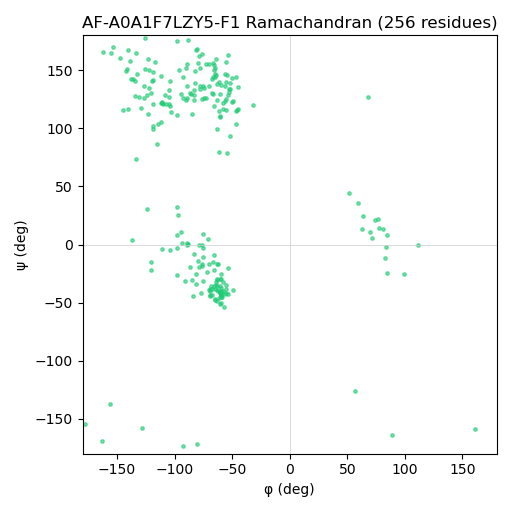 1 129 ? -1.990 6.551 -4.659 1.00 98.00 129 SER A N 1
ATOM 967 C CA . SER A 1 129 ? -0.572 6.187 -4.566 1.00 98.00 129 SER A CA 1
ATOM 968 C C . SER A 1 129 ? -0.257 4.774 -5.080 1.00 98.00 129 SER A C 1
ATOM 970 O O . SER A 1 129 ? -1.126 4.054 -5.572 1.00 98.00 129 SER A O 1
ATOM 972 N N . TYR A 1 130 ? 1.025 4.418 -5.058 1.00 98.50 130 TYR A N 1
ATOM 973 C CA . TYR A 1 130 ? 1.544 3.100 -5.410 1.00 98.50 130 TYR A CA 1
ATOM 974 C C . TYR A 1 130 ? 2.776 2.805 -4.549 1.00 98.50 130 TYR A C 1
ATOM 976 O O . TYR A 1 130 ? 3.408 3.729 -4.034 1.00 98.50 130 TYR A O 1
ATOM 984 N N . VAL A 1 131 ? 3.141 1.531 -4.439 1.00 98.06 131 VAL A N 1
ATOM 985 C CA . VAL A 1 131 ? 4.390 1.076 -3.811 1.00 98.06 131 VAL A CA 1
ATOM 986 C C . VAL A 1 131 ? 5.257 0.341 -4.816 1.00 98.06 131 VAL A C 1
ATOM 988 O O . VAL A 1 131 ? 4.748 -0.316 -5.720 1.00 98.06 131 VAL A O 1
ATOM 991 N N . VAL A 1 132 ? 6.576 0.429 -4.663 1.00 97.44 132 VAL A N 1
ATOM 992 C CA . VAL A 1 132 ? 7.505 -0.418 -5.423 1.00 97.44 132 VAL A CA 1
ATOM 993 C C . VAL A 1 132 ? 7.468 -1.836 -4.856 1.00 97.44 132 VAL A C 1
ATOM 995 O O . VAL A 1 132 ? 7.516 -2.021 -3.639 1.00 97.44 132 VAL A O 1
ATOM 998 N N . ALA A 1 133 ? 7.392 -2.828 -5.739 1.00 97.44 133 ALA A N 1
ATOM 999 C CA . ALA A 1 133 ? 7.243 -4.231 -5.382 1.00 97.44 133 ALA A CA 1
ATOM 1000 C C . ALA A 1 133 ? 8.454 -5.072 -5.829 1.00 97.44 133 ALA A C 1
ATOM 1002 O O . ALA A 1 133 ? 9.166 -4.699 -6.772 1.00 97.44 133 ALA A O 1
ATOM 1003 N N . PRO A 1 134 ? 8.693 -6.235 -5.194 1.00 97.25 134 PRO A N 1
ATOM 1004 C CA . PRO A 1 134 ? 9.646 -7.219 -5.694 1.00 97.25 134 PRO A CA 1
ATOM 1005 C C . PRO A 1 134 ? 9.338 -7.608 -7.151 1.00 97.25 134 PRO A C 1
ATOM 1007 O O . PRO A 1 134 ? 8.166 -7.677 -7.521 1.00 97.25 134 PRO A O 1
ATOM 1010 N N . PRO A 1 135 ? 10.342 -7.890 -7.996 1.00 95.81 135 PRO A N 1
ATOM 1011 C CA . PRO A 1 135 ? 11.768 -7.996 -7.690 1.00 95.81 135 PRO A CA 1
ATOM 1012 C C . PRO A 1 135 ? 12.560 -6.706 -7.992 1.00 95.81 135 PRO A C 1
ATOM 1014 O O . PRO A 1 135 ? 13.750 -6.795 -8.288 1.00 95.81 135 PRO A O 1
ATOM 1017 N N . THR A 1 136 ? 11.924 -5.525 -7.983 1.00 96.25 136 THR A N 1
ATOM 1018 C CA . THR A 1 136 ? 12.573 -4.247 -8.346 1.00 96.25 136 THR A CA 1
ATOM 1019 C C . THR A 1 136 ? 13.875 -4.022 -7.578 1.00 96.25 136 THR A C 1
ATOM 1021 O O . THR A 1 136 ? 13.938 -4.274 -6.375 1.00 96.25 136 THR A O 1
ATOM 1024 N N . VAL A 1 137 ? 14.905 -3.507 -8.248 1.00 93.81 137 VAL A N 1
ATOM 1025 C CA . VAL A 1 137 ? 16.180 -3.138 -7.618 1.00 93.81 137 VAL A CA 1
ATOM 1026 C C . VAL A 1 137 ? 16.109 -1.691 -7.134 1.00 93.81 137 VAL A C 1
ATOM 1028 O O . VAL A 1 137 ? 15.755 -0.798 -7.895 1.00 93.81 137 VAL A O 1
ATOM 1031 N N . HIS A 1 138 ? 16.394 -1.456 -5.852 1.00 88.38 138 HIS A N 1
ATOM 1032 C CA . HIS A 1 138 ? 16.471 -0.111 -5.279 1.00 88.38 138 HIS A CA 1
ATOM 1033 C C . HIS A 1 138 ? 17.710 0.628 -5.821 1.00 88.38 138 HIS A C 1
ATOM 1035 O O . HIS A 1 138 ? 18.714 -0.030 -6.088 1.00 88.38 138 HIS A O 1
ATOM 1041 N N . PRO A 1 139 ? 17.728 1.975 -5.856 1.00 86.75 139 PRO A N 1
ATOM 1042 C CA . PRO A 1 139 ? 18.919 2.753 -6.234 1.00 86.75 139 PRO A CA 1
ATOM 1043 C C . PRO A 1 139 ? 20.201 2.429 -5.447 1.00 86.75 139 PRO A C 1
ATOM 1045 O O . PRO A 1 139 ? 21.300 2.697 -5.910 1.00 86.75 139 PRO A O 1
ATOM 1048 N N . SER A 1 140 ? 20.074 1.820 -4.264 1.00 85.94 140 SER A N 1
ATOM 1049 C CA . SER A 1 140 ? 21.206 1.321 -3.460 1.00 85.94 140 SER A CA 1
ATOM 1050 C C . SER A 1 140 ? 21.820 0.018 -3.994 1.00 85.94 140 SER A C 1
ATOM 1052 O O . SER A 1 140 ? 22.738 -0.514 -3.379 1.00 85.94 140 SER A O 1
ATOM 1054 N N . GLY A 1 141 ? 21.268 -0.562 -5.063 1.00 89.69 141 GLY A N 1
ATOM 1055 C CA . GLY A 1 141 ? 21.632 -1.877 -5.597 1.00 89.69 141 GLY A CA 1
ATOM 1056 C C . GLY A 1 141 ? 20.963 -3.062 -4.888 1.00 89.69 141 GLY A C 1
ATOM 1057 O O . GLY A 1 141 ? 20.983 -4.179 -5.402 1.00 89.69 141 GLY A O 1
ATOM 1058 N N . ARG A 1 142 ? 20.321 -2.852 -3.730 1.00 91.81 142 ARG A N 1
ATOM 1059 C CA . ARG A 1 142 ? 19.593 -3.912 -3.011 1.00 91.81 142 ARG A CA 1
ATOM 1060 C C . ARG A 1 142 ? 18.181 -4.093 -3.581 1.00 91.81 142 ARG A C 1
ATOM 1062 O O . ARG A 1 142 ? 17.472 -3.106 -3.760 1.00 91.81 142 ARG A O 1
ATOM 1069 N N . PRO A 1 143 ? 17.713 -5.317 -3.850 1.00 93.69 143 PRO A N 1
ATOM 1070 C CA . PRO A 1 143 ? 16.360 -5.525 -4.356 1.00 93.69 143 PRO A CA 1
ATOM 1071 C C . PRO A 1 143 ? 15.301 -5.417 -3.257 1.00 93.69 143 PRO A C 1
ATOM 1073 O O . PRO A 1 143 ? 15.551 -5.762 -2.106 1.00 93.69 143 PRO A O 1
ATOM 1076 N N . TYR A 1 144 ? 14.095 -5.015 -3.651 1.00 96.00 144 TYR A N 1
ATOM 1077 C CA . TYR A 1 144 ? 12.882 -5.249 -2.875 1.00 96.00 144 TYR A CA 1
ATOM 1078 C C . TYR A 1 144 ? 12.606 -6.758 -2.844 1.00 96.00 144 TYR A C 1
ATOM 1080 O O . TYR A 1 144 ? 12.599 -7.408 -3.897 1.00 96.00 144 TYR A O 1
ATOM 1088 N N . ARG A 1 145 ? 12.374 -7.327 -1.657 1.00 97.06 145 ARG A N 1
ATOM 1089 C CA . ARG A 1 145 ? 12.108 -8.766 -1.480 1.00 97.06 145 ARG A CA 1
ATOM 1090 C C . ARG A 1 145 ? 10.957 -8.997 -0.515 1.00 97.06 145 ARG A C 1
ATOM 1092 O O . ARG A 1 145 ? 10.847 -8.296 0.482 1.00 97.06 145 ARG A O 1
ATOM 1099 N N . TRP A 1 146 ? 10.131 -10.000 -0.795 1.00 97.94 146 TRP A N 1
ATOM 1100 C CA . TRP A 1 146 ? 9.223 -10.537 0.216 1.00 97.94 146 TRP A CA 1
ATOM 1101 C C . TRP A 1 146 ? 10.046 -11.131 1.358 1.00 97.94 146 TRP A C 1
ATOM 1103 O O . TRP A 1 146 ? 11.061 -11.788 1.106 1.00 97.94 146 TRP A O 1
ATOM 1113 N N . LEU A 1 147 ? 9.627 -10.890 2.598 1.00 97.50 147 LEU A N 1
ATOM 1114 C CA . LEU A 1 147 ? 10.191 -11.608 3.733 1.00 97.50 147 LEU A CA 1
ATOM 1115 C C . LEU A 1 147 ? 9.830 -13.103 3.622 1.00 97.50 147 LEU A C 1
ATOM 1117 O O . LEU A 1 147 ? 8.755 -13.425 3.107 1.00 97.50 147 LEU A O 1
ATOM 1121 N N . PRO A 1 148 ? 10.704 -14.022 4.075 1.00 97.31 148 PRO A N 1
ATOM 1122 C CA . PRO A 1 148 ? 10.444 -15.459 3.990 1.00 97.31 148 PRO A CA 1
ATOM 1123 C C . PRO A 1 148 ? 9.098 -15.844 4.622 1.00 97.31 148 PRO A C 1
ATOM 1125 O O . PRO A 1 148 ? 8.823 -15.459 5.756 1.00 97.31 148 PRO A O 1
ATOM 1128 N N . GLY A 1 149 ? 8.262 -16.578 3.879 1.00 97.38 149 GLY A N 1
ATOM 1129 C CA . GLY A 1 149 ? 6.924 -17.002 4.317 1.00 97.38 149 GLY A CA 1
ATOM 1130 C C . GLY A 1 149 ? 5.876 -15.884 4.392 1.00 97.38 149 GLY A C 1
ATOM 1131 O O . GLY A 1 149 ? 4.765 -16.121 4.850 1.00 97.38 149 GLY A O 1
ATOM 1132 N N . LEU A 1 150 ? 6.217 -14.666 3.958 1.00 97.69 150 LEU A N 1
ATOM 1133 C CA . LEU A 1 150 ? 5.339 -13.493 3.966 1.00 97.69 150 LEU A CA 1
ATOM 1134 C C . LEU A 1 150 ? 5.195 -12.887 2.561 1.00 97.69 150 LEU A C 1
ATOM 1136 O O . LEU A 1 150 ? 5.054 -11.669 2.417 1.00 97.69 150 LEU A O 1
ATOM 1140 N N . ALA A 1 151 ? 5.275 -13.704 1.509 1.00 97.19 151 ALA A N 1
ATOM 1141 C CA . ALA A 1 151 ? 4.951 -13.254 0.162 1.00 97.19 151 ALA A CA 1
ATOM 1142 C C . ALA A 1 151 ? 3.433 -13.213 -0.065 1.00 97.19 151 ALA A C 1
ATOM 1144 O O . ALA A 1 151 ? 2.651 -13.846 0.648 1.00 97.19 151 ALA A O 1
ATOM 1145 N N . LEU A 1 152 ? 3.008 -12.484 -1.101 1.00 92.94 152 LEU A N 1
ATOM 1146 C CA . LEU A 1 152 ? 1.637 -12.592 -1.601 1.00 92.94 152 LEU A CA 1
ATOM 1147 C C . LEU A 1 152 ? 1.353 -14.045 -2.006 1.00 92.94 152 LEU A C 1
ATOM 1149 O O . LEU A 1 152 ? 2.041 -14.582 -2.870 1.00 92.94 152 LEU A O 1
ATOM 1153 N N . GLY A 1 153 ? 0.332 -14.646 -1.395 1.00 90.06 153 GLY A N 1
ATOM 1154 C CA . GLY A 1 153 ? -0.043 -16.048 -1.601 1.00 90.06 153 GLY A CA 1
ATOM 1155 C C . GLY A 1 153 ? 0.463 -17.000 -0.513 1.00 90.06 153 GLY A C 1
ATOM 1156 O O . GLY A 1 153 ? -0.200 -18.000 -0.265 1.00 90.06 153 GLY A O 1
ATOM 1157 N N . ASP A 1 154 ? 1.554 -16.662 0.184 1.00 94.62 154 ASP A N 1
ATOM 1158 C CA . ASP A 1 154 ? 2.061 -17.460 1.315 1.00 94.62 154 ASP A CA 1
ATOM 1159 C C . ASP A 1 154 ? 1.290 -17.157 2.609 1.00 94.62 154 ASP A C 1
ATOM 1161 O O . ASP A 1 154 ? 1.064 -18.031 3.441 1.00 94.62 154 ASP A O 1
ATOM 1165 N N . VAL A 1 155 ? 0.870 -15.899 2.771 1.00 96.00 155 VAL A N 1
ATOM 1166 C CA . VAL A 1 155 ? 0.092 -15.404 3.911 1.00 96.00 155 VAL A CA 1
ATOM 1167 C C . VAL A 1 155 ? -1.066 -14.540 3.390 1.00 96.00 155 VAL A C 1
ATOM 1169 O O . VAL A 1 155 ? -0.881 -13.794 2.418 1.00 96.00 155 VAL A O 1
ATOM 1172 N N . PRO A 1 156 ? -2.275 -14.617 3.980 1.00 93.38 156 PRO A N 1
ATOM 1173 C CA . PRO A 1 156 ? -3.375 -13.748 3.581 1.00 93.38 156 PRO A CA 1
ATOM 1174 C C . PRO A 1 156 ? -3.064 -12.284 3.903 1.00 93.38 156 PRO A C 1
ATOM 1176 O O . PRO A 1 156 ? -2.363 -11.976 4.865 1.00 93.38 156 PRO A O 1
ATOM 1179 N N . LEU A 1 157 ? -3.645 -11.371 3.124 1.00 94.12 157 LEU A N 1
ATOM 1180 C CA . LEU A 1 157 ? -3.697 -9.960 3.498 1.00 94.12 157 LEU A CA 1
ATOM 1181 C C . LEU A 1 157 ? -4.491 -9.825 4.798 1.00 94.12 157 LEU A C 1
ATOM 1183 O O . LEU A 1 157 ? -5.693 -10.093 4.822 1.00 94.12 157 LEU A O 1
ATOM 1187 N N . ALA A 1 158 ? -3.835 -9.389 5.868 1.00 94.12 158 ALA A N 1
ATOM 1188 C CA . ALA A 1 158 ? -4.523 -9.114 7.116 1.00 94.12 158 ALA A CA 1
ATOM 1189 C C . ALA A 1 158 ? -5.494 -7.926 6.947 1.00 94.12 158 ALA A C 1
ATOM 1191 O O . ALA A 1 158 ? -5.221 -7.013 6.154 1.00 94.12 158 ALA A O 1
ATOM 1192 N N . PRO A 1 159 ? -6.608 -7.889 7.700 1.00 90.62 159 PRO A N 1
ATOM 1193 C CA . PRO A 1 159 ? -7.469 -6.713 7.769 1.00 90.62 159 PRO A CA 1
ATOM 1194 C C . PRO A 1 159 ? -6.692 -5.463 8.193 1.00 90.62 159 PRO A C 1
ATOM 1196 O O . PRO A 1 159 ? -5.668 -5.558 8.873 1.00 90.62 159 PRO A O 1
ATOM 1199 N N . LEU A 1 160 ? -7.206 -4.279 7.845 1.00 87.44 160 LEU A N 1
ATOM 1200 C CA . LEU A 1 160 ? -6.619 -3.011 8.278 1.00 87.44 160 LEU A CA 1
ATOM 1201 C C . LEU A 1 160 ? -6.507 -2.959 9.822 1.00 87.44 160 LEU A C 1
ATOM 1203 O O . LEU A 1 160 ? -7.543 -2.948 10.498 1.00 87.44 160 LEU A O 1
ATOM 1207 N N . PRO A 1 161 ? -5.292 -2.892 10.403 1.00 86.94 161 PRO A N 1
ATOM 1208 C CA . PRO A 1 161 ? -5.115 -3.033 11.846 1.00 86.94 161 PRO A CA 1
ATOM 1209 C C . PRO A 1 161 ? -5.771 -1.899 12.635 1.00 86.94 161 PRO A C 1
ATOM 1211 O O . PRO A 1 161 ? -5.722 -0.735 12.228 1.00 86.94 161 PRO A O 1
ATOM 1214 N N . LEU A 1 162 ? -6.316 -2.216 13.816 1.00 84.50 162 LEU A N 1
ATOM 1215 C CA . LEU A 1 162 ? -6.959 -1.230 14.698 1.00 84.50 162 LEU A CA 1
ATOM 1216 C C . LEU A 1 162 ? -6.027 -0.064 15.049 1.00 84.50 162 LEU A C 1
ATOM 1218 O O . LEU A 1 162 ? -6.464 1.084 15.056 1.00 84.50 162 LEU A O 1
ATOM 1222 N N . VAL A 1 163 ? -4.737 -0.338 15.263 1.00 84.12 163 VAL A N 1
ATOM 1223 C CA . VAL A 1 163 ? -3.730 0.703 15.518 1.00 84.12 163 VAL A CA 1
ATOM 1224 C C . VAL A 1 163 ? -3.615 1.683 14.346 1.00 84.12 163 VAL A C 1
ATOM 1226 O O . VAL A 1 163 ? -3.592 2.890 14.560 1.00 84.12 163 VAL A O 1
ATOM 1229 N N . VAL A 1 164 ? -3.641 1.200 13.101 1.00 88.06 164 VAL A N 1
ATOM 1230 C CA . VAL A 1 164 ? -3.596 2.059 11.907 1.00 88.06 164 VAL A CA 1
ATOM 1231 C C . VAL A 1 164 ? -4.899 2.848 11.766 1.00 88.06 164 VAL A C 1
ATOM 1233 O O . VAL A 1 164 ? -4.861 4.038 11.466 1.00 88.06 164 VAL A O 1
ATOM 1236 N N . ARG A 1 165 ? -6.055 2.228 12.047 1.00 86.25 165 ARG A N 1
ATOM 1237 C CA . ARG A 1 165 ? -7.354 2.927 12.078 1.00 86.25 165 ARG A CA 1
ATOM 1238 C C . ARG A 1 165 ? -7.374 4.055 13.111 1.00 86.25 165 ARG A C 1
ATOM 1240 O O . ARG A 1 165 ? -7.880 5.134 12.816 1.00 86.25 165 ARG A O 1
ATOM 1247 N N . HIS A 1 166 ? -6.814 3.818 14.295 1.00 82.62 166 HIS A N 1
ATOM 1248 C CA . HIS A 1 166 ? -6.707 4.825 15.346 1.00 82.62 166 HIS A CA 1
ATOM 1249 C C . HIS A 1 166 ? -5.799 5.985 14.921 1.00 82.62 166 HIS A C 1
ATOM 1251 O O . HIS A 1 166 ? -6.209 7.139 15.001 1.00 82.62 166 HIS A O 1
ATOM 1257 N N . LEU A 1 167 ? -4.617 5.689 14.370 1.00 85.38 167 LEU A N 1
ATOM 1258 C CA . LEU A 1 167 ? -3.708 6.715 13.848 1.00 85.38 167 LEU A CA 1
ATOM 1259 C C . LEU A 1 167 ? -4.361 7.540 12.732 1.00 85.38 167 LEU A C 1
ATOM 1261 O O . LEU A 1 167 ? -4.251 8.759 12.729 1.00 85.38 167 LEU A O 1
ATOM 1265 N N . LEU A 1 168 ? -5.113 6.907 11.827 1.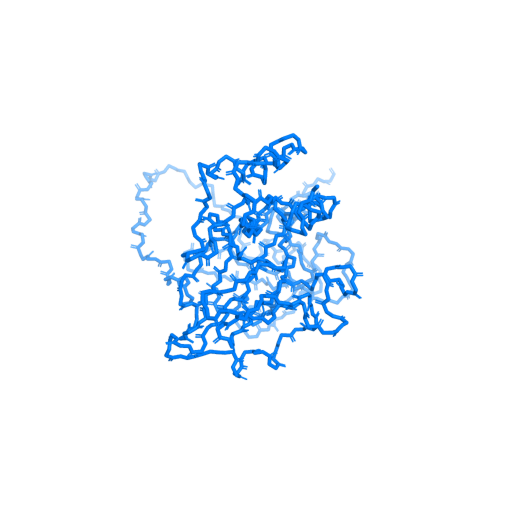00 85.44 168 LEU A N 1
ATOM 1266 C CA . LEU A 1 168 ? -5.890 7.608 10.801 1.00 85.44 168 LEU A CA 1
ATOM 1267 C C . LEU A 1 168 ? -6.934 8.566 11.389 1.00 85.44 168 LEU A C 1
ATOM 1269 O O . LEU A 1 168 ? -7.158 9.636 10.825 1.00 85.44 168 LEU A O 1
ATOM 1273 N N . ALA A 1 169 ? -7.581 8.195 12.495 1.00 82.06 169 ALA A N 1
ATOM 1274 C CA . ALA A 1 169 ? -8.539 9.060 13.177 1.00 82.06 169 ALA A CA 1
ATOM 1275 C C . ALA A 1 169 ? -7.860 10.277 13.826 1.00 82.06 169 ALA A C 1
ATOM 1277 O O . ALA A 1 169 ? -8.436 11.358 13.796 1.00 82.06 169 ALA A O 1
ATOM 1278 N N . LEU A 1 170 ? -6.638 10.111 14.346 1.00 76.75 170 LEU A N 1
ATOM 1279 C CA . LEU A 1 170 ? -5.828 11.194 14.918 1.00 76.75 170 LEU A CA 1
ATOM 1280 C C . LEU A 1 170 ? -5.195 12.106 13.856 1.00 76.75 170 LEU A C 1
ATOM 1282 O O . LEU A 1 170 ? -4.965 13.282 14.111 1.00 76.75 170 LEU A O 1
ATOM 1286 N N . HIS A 1 171 ? -4.873 11.550 12.685 1.00 71.69 171 HIS A N 1
ATOM 1287 C CA . HIS A 1 171 ? -4.194 12.264 11.601 1.00 71.69 171 HIS A CA 1
ATOM 1288 C C . HIS A 1 171 ? -5.161 13.016 10.683 1.00 71.69 171 HIS A C 1
ATOM 1290 O O . HIS A 1 171 ? -4.776 13.946 9.973 1.00 71.69 171 HIS A O 1
ATOM 1296 N N . ARG A 1 172 ? -6.444 12.640 10.690 1.00 63.00 172 ARG A N 1
ATOM 1297 C CA . ARG A 1 172 ? -7.476 13.570 10.238 1.00 63.00 172 ARG A CA 1
ATOM 1298 C C . ARG A 1 172 ? -7.388 14.779 11.169 1.00 63.00 172 ARG A C 1
ATOM 1300 O O . ARG A 1 172 ? -7.404 14.566 12.380 1.00 63.00 172 ARG A O 1
ATOM 1307 N N . PRO A 1 173 ? -7.322 16.023 10.659 1.00 42.53 173 PRO A N 1
ATOM 1308 C CA . PRO A 1 173 ? -7.600 17.146 11.538 1.00 42.53 173 PRO A CA 1
ATOM 1309 C C . PRO A 1 173 ? -8.928 16.835 12.252 1.00 42.53 173 PRO A C 1
ATOM 1311 O O . PRO A 1 173 ? -9.814 16.246 11.603 1.00 42.53 173 PRO A O 1
ATOM 1314 N N . PRO A 1 174 ? -9.097 17.196 13.546 1.00 38.62 174 PRO A N 1
ATOM 1315 C CA . PRO A 1 174 ? -10.446 17.274 14.098 1.00 38.62 174 PRO A CA 1
ATOM 1316 C C . PRO A 1 174 ? -11.273 17.999 13.041 1.00 38.62 174 PRO A C 1
ATOM 1318 O O . PRO A 1 174 ? -10.713 18.912 12.414 1.00 38.62 174 PRO A O 1
ATOM 1321 N N . PRO A 1 175 ? -12.502 17.539 12.720 1.00 41.16 175 PRO A N 1
ATOM 1322 C CA . PRO A 1 175 ? -13.298 18.212 11.710 1.00 41.16 175 PRO A CA 1
ATOM 1323 C C . PRO A 1 175 ? -13.164 19.688 12.023 1.00 41.16 175 PRO A C 1
ATOM 1325 O O . PRO A 1 175 ? -13.460 20.087 13.150 1.00 41.16 175 PRO A O 1
ATOM 1328 N N . ALA A 1 176 ? -12.575 20.452 11.089 1.00 41.50 176 ALA A N 1
ATOM 1329 C CA . ALA A 1 176 ? -12.514 21.887 11.264 1.00 41.50 176 ALA A CA 1
ATOM 1330 C C . ALA A 1 176 ? -13.925 22.280 11.684 1.00 41.50 176 ALA A C 1
ATOM 1332 O O . ALA A 1 176 ? -14.882 21.656 11.193 1.00 41.50 176 ALA A O 1
ATOM 1333 N N . ASP A 1 177 ? -14.056 23.260 12.568 1.00 39.09 177 ASP A N 1
ATOM 1334 C CA . ASP A 1 177 ? -15.273 24.050 12.629 1.00 39.09 177 ASP A CA 1
ATOM 1335 C C . ASP A 1 177 ? -15.494 24.591 11.210 1.00 39.09 177 ASP A C 1
ATOM 1337 O O . ASP A 1 177 ? -15.147 25.710 10.845 1.00 39.09 177 ASP A O 1
ATOM 1341 N N . ARG A 1 178 ? -16.019 23.738 10.330 1.00 35.56 178 ARG A N 1
ATOM 1342 C CA . ARG A 1 178 ? -16.800 24.144 9.203 1.00 35.56 178 ARG A CA 1
ATOM 1343 C C . ARG A 1 178 ? -17.897 24.883 9.928 1.00 35.56 178 ARG A C 1
ATOM 1345 O O . ARG A 1 178 ? -18.613 24.218 10.686 1.00 35.56 178 ARG A O 1
ATOM 1352 N N . PRO A 1 179 ? -18.054 26.203 9.726 1.00 36.19 179 PRO A N 1
ATOM 1353 C CA . PRO A 1 179 ? -19.358 26.768 9.968 1.00 36.19 179 PRO A CA 1
ATOM 1354 C C . PRO A 1 179 ? -20.299 25.808 9.257 1.00 36.19 179 PRO A C 1
ATOM 1356 O O . PRO A 1 179 ? -20.166 25.576 8.048 1.00 36.19 179 PRO A O 1
ATOM 1359 N N . VAL A 1 180 ? -21.140 25.126 10.041 1.00 38.50 180 VAL A N 1
ATOM 1360 C CA . VAL A 1 180 ? -22.284 24.411 9.498 1.00 38.50 180 VAL A CA 1
ATOM 1361 C C . VAL A 1 180 ? -22.856 25.448 8.551 1.00 38.50 180 VAL A C 1
ATOM 1363 O O . VAL A 1 180 ? -23.143 26.550 9.037 1.00 38.50 180 VAL A O 1
ATOM 1366 N N . PRO A 1 181 ? -22.877 25.215 7.217 1.00 36.69 181 PRO A N 1
ATOM 1367 C CA . PRO A 1 181 ? -23.479 26.195 6.338 1.00 36.69 181 PRO A CA 1
ATOM 1368 C C . PRO A 1 181 ? -24.811 26.462 6.997 1.00 36.69 181 PRO A C 1
ATOM 1370 O O . PRO A 1 181 ? -25.493 25.489 7.340 1.00 36.69 181 PRO A O 1
ATOM 1373 N N . ALA A 1 182 ? -25.084 27.731 7.311 1.00 41.97 182 ALA A N 1
ATOM 1374 C CA . ALA A 1 182 ? -26.364 28.145 7.835 1.00 41.97 182 ALA A CA 1
ATOM 1375 C C . ALA A 1 182 ? -27.354 27.782 6.733 1.00 41.97 182 ALA A C 1
ATOM 1377 O O . ALA A 1 182 ? -27.689 28.580 5.862 1.00 41.97 182 ALA A O 1
ATOM 1378 N N . ARG A 1 183 ? -27.720 26.499 6.685 1.00 43.25 183 ARG A N 1
ATOM 1379 C CA . ARG A 1 183 ? -28.779 25.970 5.875 1.00 43.25 183 ARG A CA 1
ATOM 1380 C C . ARG A 1 183 ? -29.931 26.744 6.442 1.00 43.25 183 ARG A C 1
ATOM 1382 O O . ARG A 1 183 ? -30.250 26.614 7.625 1.00 43.25 183 ARG A O 1
ATOM 1389 N N . ALA A 1 184 ? -30.428 27.643 5.598 1.00 39.81 184 ALA A N 1
ATOM 1390 C CA . ALA A 1 184 ? -31.683 28.324 5.785 1.00 39.81 184 ALA A CA 1
ATOM 1391 C C . ALA A 1 184 ? -32.598 27.357 6.521 1.00 39.81 184 ALA A C 1
ATOM 1393 O O . ALA A 1 184 ? -32.777 26.229 6.050 1.00 39.81 184 ALA A O 1
ATOM 1394 N N . ARG A 1 185 ? -33.050 27.774 7.708 1.00 42.81 185 ARG A N 1
ATOM 1395 C CA . ARG A 1 185 ? -34.007 27.042 8.527 1.00 42.81 185 ARG A CA 1
ATOM 1396 C C . ARG A 1 185 ? -35.195 26.721 7.627 1.00 42.81 185 ARG A C 1
ATOM 1398 O O . ARG A 1 185 ? -36.074 27.548 7.422 1.00 42.81 185 ARG A O 1
ATOM 1405 N N . ARG A 1 186 ? -35.164 25.545 7.021 1.00 40.94 186 ARG A N 1
ATOM 1406 C CA . ARG A 1 186 ? -36.249 24.959 6.258 1.00 40.94 186 ARG A CA 1
ATOM 1407 C C . ARG A 1 186 ? -36.578 23.687 6.997 1.00 40.94 186 ARG A C 1
ATOM 1409 O O . ARG A 1 186 ? -35.850 22.721 6.835 1.00 40.94 186 ARG A O 1
ATOM 1416 N N . GLY A 1 187 ? -37.628 23.775 7.810 1.00 38.09 187 GLY A N 1
ATOM 1417 C CA . GLY A 1 187 ? -38.379 22.640 8.335 1.00 38.09 187 GLY A CA 1
ATOM 1418 C C . GLY A 1 187 ? -37.619 21.758 9.318 1.00 38.09 187 GLY A C 1
ATOM 1419 O O . GLY A 1 187 ? -36.540 21.257 9.036 1.00 38.09 187 GLY A O 1
ATOM 1420 N N . HIS A 1 188 ? -38.208 21.539 10.486 1.00 41.75 188 HIS A N 1
ATOM 1421 C CA . HIS A 1 188 ? -37.892 20.357 11.272 1.00 41.75 188 HIS A CA 1
ATOM 1422 C C . HIS A 1 188 ? -38.258 19.120 10.450 1.00 41.75 188 HIS A C 1
ATOM 1424 O O . HIS A 1 188 ? -39.439 18.845 10.312 1.00 41.75 188 HIS A O 1
ATOM 1430 N N . ASP A 1 189 ? -37.261 18.373 9.991 1.00 45.38 189 ASP A N 1
ATOM 1431 C CA . ASP A 1 189 ? -37.325 16.916 10.059 1.00 45.38 189 ASP A CA 1
ATOM 1432 C C . ASP A 1 189 ? -36.198 16.510 11.009 1.00 45.38 189 ASP A C 1
ATOM 1434 O O . ASP A 1 189 ? -35.037 16.352 10.625 1.00 45.38 189 ASP A O 1
ATOM 1438 N N . ALA A 1 190 ? -36.513 16.496 12.306 1.00 55.53 190 ALA A N 1
ATOM 1439 C CA . ALA A 1 190 ? -35.582 16.034 13.323 1.00 55.53 190 ALA A CA 1
ATOM 1440 C C . ALA A 1 190 ? -35.360 14.536 13.076 1.00 55.53 190 ALA A C 1
ATOM 1442 O O . ALA A 1 190 ? -36.311 13.756 13.110 1.00 55.53 190 ALA A O 1
ATOM 1443 N N . GLY A 1 191 ? -34.117 14.135 12.798 1.00 59.22 191 GLY A N 1
ATOM 1444 C CA . GLY A 1 191 ? -33.753 12.719 12.802 1.00 59.22 191 GLY A CA 1
ATOM 1445 C C . GLY A 1 191 ? -34.132 12.057 14.137 1.00 59.22 191 GLY A C 1
ATOM 1446 O O . GLY A 1 191 ? -34.385 12.760 15.121 1.00 59.22 191 GLY A O 1
ATOM 1447 N N . PRO A 1 192 ? -34.186 10.716 14.195 1.00 69.81 192 PRO A N 1
ATOM 1448 C CA . PRO A 1 192 ? -34.631 10.012 15.392 1.00 69.81 192 PRO A CA 1
ATOM 1449 C C . PRO A 1 192 ? -33.786 10.416 16.605 1.00 69.81 192 PRO A C 1
ATOM 1451 O O . PRO A 1 192 ? -32.561 10.529 16.514 1.00 69.81 192 PRO A O 1
ATOM 1454 N N . SER A 1 193 ? -34.444 10.651 17.743 1.00 82.56 193 SER A N 1
ATOM 1455 C CA . SER A 1 193 ? -33.748 10.939 18.996 1.00 82.56 193 SER A CA 1
ATOM 1456 C C . SER A 1 193 ? -32.917 9.731 19.437 1.00 82.56 193 SER A C 1
ATOM 1458 O O . SER A 1 193 ? -33.185 8.591 19.051 1.00 82.56 193 SER A O 1
ATOM 1460 N N . LEU A 1 194 ? -31.928 9.967 20.297 1.00 83.44 194 LEU A N 1
ATOM 1461 C CA . LEU A 1 194 ? -31.146 8.895 20.917 1.00 83.44 194 LEU A CA 1
ATOM 1462 C C . LEU A 1 194 ? -32.047 7.863 21.602 1.00 83.44 194 LEU A C 1
ATOM 1464 O O . LEU A 1 194 ? -31.847 6.667 21.437 1.00 83.44 194 LEU A O 1
ATOM 1468 N N . GLU A 1 195 ? -33.071 8.329 22.309 1.00 83.81 195 GLU A N 1
ATOM 1469 C CA . GLU A 1 195 ? -34.067 7.472 22.954 1.00 83.81 195 GLU A CA 1
ATOM 1470 C C . GLU A 1 195 ? -34.824 6.609 21.938 1.00 83.81 195 GLU A C 1
ATOM 1472 O O . GLU A 1 195 ? -35.008 5.419 22.172 1.00 83.81 195 GLU A O 1
ATOM 1477 N N . THR A 1 196 ? -35.185 7.179 20.782 1.00 84.62 196 THR A N 1
ATOM 1478 C CA . THR A 1 196 ? -35.867 6.456 19.693 1.00 84.62 196 THR A CA 1
ATOM 1479 C C . THR A 1 196 ? -34.993 5.354 19.102 1.00 84.62 196 THR A C 1
ATOM 1481 O O . THR A 1 196 ? -35.499 4.316 18.696 1.00 84.62 196 THR A O 1
ATOM 1484 N N . VAL A 1 197 ? -33.678 5.567 19.023 1.00 88.31 197 VAL A N 1
ATOM 1485 C CA . VAL A 1 197 ? -32.758 4.542 18.516 1.00 88.31 197 VAL A CA 1
ATOM 1486 C C . VAL A 1 197 ? -32.494 3.471 19.565 1.00 88.31 197 VAL A C 1
ATOM 1488 O O . VAL A 1 197 ? -32.504 2.292 19.237 1.00 88.31 197 VAL A O 1
ATOM 1491 N N . LEU A 1 198 ? -32.313 3.851 20.831 1.00 89.25 198 LEU A N 1
ATOM 1492 C CA . LEU A 1 198 ? -32.108 2.885 21.911 1.00 89.25 198 LEU A CA 1
ATOM 1493 C C . LEU A 1 198 ? -33.331 1.985 22.133 1.00 89.25 198 LEU A C 1
ATOM 1495 O O . LEU A 1 198 ? -33.151 0.824 22.479 1.00 89.25 198 LEU A O 1
ATOM 1499 N N . SER A 1 199 ? -34.554 2.479 21.912 1.00 88.56 199 SER A N 1
ATOM 1500 C CA . SER A 1 199 ? -35.768 1.661 22.048 1.00 88.56 199 SER A CA 1
ATOM 1501 C C . SER A 1 199 ? -35.931 0.594 20.961 1.00 88.56 199 SER A C 1
ATOM 1503 O O . SER A 1 199 ? -36.706 -0.338 21.155 1.00 88.56 199 SER A O 1
ATOM 1505 N N . ARG A 1 200 ? -35.199 0.707 19.846 1.00 89.50 200 ARG A N 1
ATOM 1506 C CA . ARG A 1 200 ? -35.189 -0.255 18.727 1.00 89.50 200 ARG A CA 1
ATOM 1507 C C . ARG A 1 200 ? -34.019 -1.234 18.780 1.00 89.50 200 ARG A C 1
ATOM 1509 O O . ARG A 1 200 ? -33.726 -1.911 17.807 1.00 89.50 200 ARG A O 1
ATOM 1516 N N . LEU A 1 201 ? -33.266 -1.238 19.873 1.00 91.44 201 LEU A N 1
ATOM 1517 C CA . LEU A 1 201 ? -32.058 -2.037 19.996 1.00 91.44 201 LEU A CA 1
ATOM 1518 C C . LEU A 1 201 ? -32.198 -3.035 21.139 1.00 91.44 201 LEU A C 1
ATOM 1520 O O . LEU A 1 201 ? -32.709 -2.723 22.213 1.00 91.44 201 LEU A O 1
ATOM 1524 N N . GLU A 1 202 ? -31.680 -4.240 20.927 1.00 92.38 202 GLU A N 1
ATOM 1525 C CA . GLU A 1 202 ? -31.645 -5.274 21.954 1.00 92.38 202 GLU A CA 1
ATOM 1526 C C . GLU A 1 202 ? -30.372 -5.210 22.803 1.00 92.38 202 GLU A C 1
ATOM 1528 O O . GLU A 1 202 ? -29.312 -4.754 22.371 1.00 92.38 202 GLU A O 1
ATOM 1533 N N . GLY A 1 203 ? -30.446 -5.733 24.031 1.00 90.62 203 GLY A N 1
ATOM 1534 C CA . GLY A 1 203 ? -29.269 -5.886 24.892 1.00 90.62 203 GLY A CA 1
ATOM 1535 C C . GLY A 1 203 ? -28.614 -4.560 25.291 1.00 90.62 203 GLY A C 1
ATOM 1536 O O . GLY A 1 203 ? -27.416 -4.533 25.584 1.00 90.62 203 GLY A O 1
ATOM 1537 N N . VAL A 1 204 ? -29.384 -3.468 25.281 1.00 94.19 204 VAL A N 1
ATOM 1538 C CA . VAL A 1 204 ? -28.906 -2.121 25.594 1.00 94.19 204 VAL A CA 1
ATOM 1539 C C . VAL A 1 204 ? -28.413 -2.057 27.037 1.00 94.19 204 VAL A C 1
ATOM 1541 O O . VAL A 1 204 ? -29.149 -2.324 27.986 1.00 94.19 204 VAL A O 1
ATOM 1544 N N . ARG A 1 205 ? -27.161 -1.641 27.212 1.00 88.75 205 ARG A N 1
ATOM 1545 C CA . ARG A 1 205 ? -26.535 -1.394 28.513 1.00 88.75 205 ARG A CA 1
ATOM 1546 C C . ARG A 1 205 ? -25.703 -0.125 28.473 1.00 88.75 205 ARG A C 1
ATOM 1548 O O . ARG A 1 205 ? -25.030 0.163 27.487 1.00 88.75 205 ARG A O 1
ATOM 1555 N N . ARG A 1 206 ? -25.718 0.635 29.563 1.00 89.62 206 ARG A N 1
ATOM 1556 C CA . ARG A 1 206 ? -24.959 1.884 29.666 1.00 89.62 206 ARG A CA 1
ATOM 1557 C C . ARG A 1 206 ? -23.479 1.598 29.925 1.00 89.62 206 ARG A C 1
ATOM 1559 O O . ARG A 1 206 ? -23.160 0.791 30.794 1.00 89.62 206 ARG A O 1
ATOM 1566 N N . VAL A 1 207 ? -22.586 2.263 29.192 1.00 77.69 207 VAL A N 1
ATOM 1567 C CA . VAL A 1 207 ? -21.127 2.124 29.331 1.00 77.69 207 VAL A CA 1
ATOM 1568 C C . VAL A 1 207 ? -20.471 3.493 29.180 1.00 77.69 207 VAL A C 1
ATOM 1570 O O . VAL A 1 207 ? -20.562 4.125 28.129 1.00 77.69 207 VAL A O 1
ATOM 1573 N N . GLY A 1 208 ? -19.809 3.967 30.238 1.00 82.06 208 GLY A N 1
ATOM 1574 C CA . GLY A 1 208 ? -19.262 5.325 30.272 1.00 82.06 208 GLY A CA 1
ATOM 1575 C C . GLY A 1 208 ? -20.352 6.376 30.024 1.00 82.06 208 GLY A C 1
ATOM 1576 O O . GLY A 1 208 ? -21.377 6.387 30.706 1.00 82.06 208 GLY A O 1
ATOM 1577 N N . SER A 1 209 ? -20.136 7.248 29.037 1.00 79.00 209 SER A N 1
ATOM 1578 C CA . SER A 1 209 ? -21.101 8.268 28.597 1.00 79.00 209 SER A CA 1
ATOM 1579 C C . SER A 1 209 ? -22.071 7.800 27.501 1.00 79.00 209 SER A C 1
ATOM 1581 O O . SER A 1 209 ? -22.917 8.589 27.085 1.00 79.00 209 SER A O 1
ATOM 1583 N N . GLY A 1 210 ? -21.970 6.549 27.037 1.00 88.56 210 GLY A N 1
ATOM 1584 C CA . GLY A 1 210 ? -22.782 5.996 25.949 1.00 88.56 210 GLY A CA 1
ATOM 1585 C C . GLY A 1 210 ? -23.457 4.670 26.304 1.00 88.56 210 GLY A C 1
ATOM 1586 O O . GLY A 1 210 ? -23.648 4.333 27.477 1.00 88.56 210 GLY A O 1
ATOM 1587 N N . TRP A 1 211 ? -23.812 3.905 25.272 1.00 93.19 211 TRP A N 1
ATOM 1588 C CA . TRP A 1 211 ? -24.483 2.613 25.384 1.00 93.19 211 TRP A CA 1
ATOM 1589 C C . TRP A 1 211 ? -23.803 1.573 24.498 1.00 93.19 211 TRP A C 1
ATOM 1591 O O . TRP A 1 211 ? -23.312 1.889 23.417 1.00 93.19 211 TRP A O 1
ATOM 1601 N N . LEU A 1 212 ? -23.805 0.323 24.952 1.00 89.81 212 LEU A N 1
ATOM 1602 C CA . LEU A 1 212 ? -23.603 -0.833 24.091 1.00 89.81 212 LEU A CA 1
ATOM 1603 C C . LEU A 1 212 ? -24.945 -1.510 23.858 1.00 89.81 212 LEU A C 1
ATOM 1605 O O . LEU A 1 212 ? -25.729 -1.643 24.794 1.00 89.81 212 LEU A O 1
ATOM 1609 N N . ALA A 1 213 ? -25.171 -1.968 22.640 1.00 93.69 213 ALA A N 1
ATOM 1610 C CA . ALA A 1 213 ? -26.331 -2.743 22.246 1.00 93.69 213 ALA A CA 1
ATOM 1611 C C . ALA A 1 213 ? -25.912 -3.848 21.277 1.00 93.69 213 ALA A C 1
ATOM 1613 O O . ALA A 1 213 ? -24.787 -3.849 20.771 1.00 93.69 213 ALA A O 1
ATOM 1614 N N . ARG A 1 214 ? -26.813 -4.789 21.024 1.00 95.00 214 ARG A N 1
ATOM 1615 C CA . ARG A 1 214 ? -26.649 -5.741 19.931 1.00 95.00 214 ARG A CA 1
ATOM 1616 C C . ARG A 1 214 ? -26.825 -5.024 18.603 1.00 95.00 214 ARG A C 1
ATOM 1618 O O . ARG A 1 214 ? -27.707 -4.179 18.466 1.00 95.00 214 ARG A O 1
ATOM 1625 N N . CYS A 1 215 ? -25.957 -5.314 17.646 1.00 92.94 215 CYS A N 1
ATOM 1626 C CA . CYS A 1 215 ? -26.069 -4.721 16.324 1.00 92.94 215 CYS A CA 1
ATOM 1627 C C . CYS A 1 215 ? -27.221 -5.382 15.550 1.00 92.94 215 CYS A C 1
ATOM 1629 O O . CYS A 1 215 ? -27.191 -6.597 15.386 1.00 92.94 215 CYS A O 1
ATOM 1631 N N . PRO A 1 216 ? -28.190 -4.620 15.012 1.00 93.81 216 PRO A N 1
ATOM 1632 C CA . PRO A 1 216 ? -29.307 -5.198 14.262 1.00 93.81 216 PRO A CA 1
ATOM 1633 C C . PRO A 1 216 ? -28.905 -5.631 12.842 1.00 93.81 216 PRO A C 1
ATOM 1635 O O . PRO A 1 216 ? -29.599 -6.410 12.203 1.00 93.81 216 PRO A O 1
ATOM 1638 N N . ALA A 1 217 ? -27.761 -5.155 12.338 1.00 91.19 217 ALA A N 1
ATOM 1639 C CA . ALA A 1 217 ? -27.287 -5.448 10.984 1.00 91.19 217 ALA A CA 1
ATOM 1640 C C . ALA A 1 217 ? -26.637 -6.839 10.825 1.00 91.19 217 ALA A C 1
ATOM 1642 O O . ALA A 1 217 ? -26.175 -7.180 9.738 1.00 91.19 217 ALA A O 1
ATOM 1643 N N . HIS A 1 218 ? -26.552 -7.639 11.890 1.00 86.69 218 HIS A N 1
ATOM 1644 C CA . HIS A 1 218 ? -26.121 -9.036 11.819 1.00 86.69 218 HIS A CA 1
ATOM 1645 C C . HIS A 1 218 ? -26.679 -9.844 13.001 1.00 86.69 218 HIS A C 1
ATOM 1647 O O . HIS A 1 218 ? -27.106 -9.256 13.992 1.00 86.69 218 HIS A O 1
ATOM 1653 N N . PRO A 1 219 ? -26.647 -11.191 12.951 1.00 86.94 219 PRO A N 1
ATOM 1654 C CA . PRO A 1 219 ? -26.994 -12.021 14.100 1.00 86.94 219 PRO A CA 1
ATOM 1655 C C . PRO A 1 219 ? -26.016 -11.786 15.255 1.00 86.94 219 PRO A C 1
ATOM 1657 O O . PRO A 1 219 ? -24.916 -12.341 15.271 1.00 86.94 219 PRO A O 1
ATOM 1660 N N . ASP A 1 220 ? -26.421 -10.967 16.219 1.00 87.62 220 ASP A N 1
ATOM 1661 C CA . ASP A 1 220 ? -25.571 -10.569 17.332 1.00 87.62 220 ASP A CA 1
ATOM 1662 C C . ASP A 1 220 ? -26.051 -11.183 18.657 1.00 87.62 220 ASP A C 1
ATOM 1664 O O . ASP A 1 220 ? -27.196 -11.014 19.081 1.00 87.62 220 ASP A O 1
ATOM 1668 N N . ARG A 1 221 ? -25.167 -11.930 19.330 1.00 84.88 221 ARG A N 1
ATOM 1669 C CA . ARG A 1 221 ? -25.451 -12.564 20.631 1.00 84.88 221 ARG A CA 1
ATOM 1670 C C . ARG A 1 221 ? -24.905 -11.743 21.801 1.00 84.88 221 ARG A C 1
ATOM 1672 O O . ARG A 1 221 ? -25.482 -11.796 22.894 1.00 84.88 221 ARG A O 1
ATOM 1679 N N . GLU A 1 222 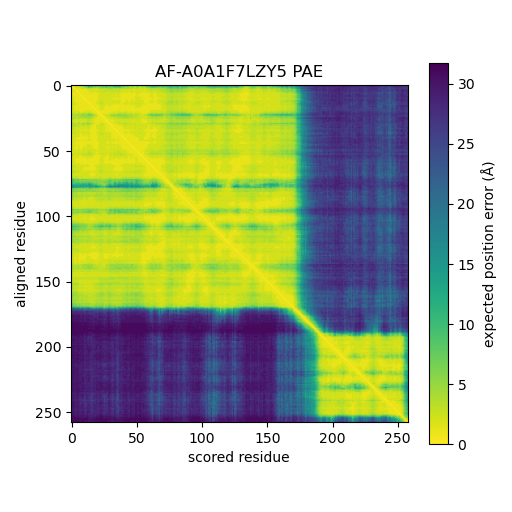? -23.862 -10.946 21.571 1.00 81.38 222 GLU A N 1
ATOM 1680 C CA . GLU A 1 222 ? -23.162 -10.149 22.582 1.00 81.38 222 GLU A CA 1
ATOM 1681 C C . GLU A 1 222 ? -22.998 -8.701 22.106 1.00 81.38 222 GLU A C 1
ATOM 1683 O O . GLU A 1 222 ? -22.406 -8.496 21.060 1.00 81.38 222 GLU A O 1
ATOM 1688 N N . PRO A 1 223 ? -23.419 -7.683 22.880 1.00 89.12 223 PRO A N 1
ATOM 1689 C CA . PRO A 1 223 ? -23.482 -6.299 22.409 1.00 89.12 223 PRO A CA 1
ATOM 1690 C C . PRO A 1 223 ? -22.234 -5.800 21.657 1.00 89.12 223 PRO A C 1
ATOM 1692 O O . PRO A 1 223 ? -21.228 -5.452 22.286 1.00 89.12 223 PRO A O 1
ATOM 1695 N N . SER A 1 224 ? -22.318 -5.718 20.325 1.00 90.81 224 SER A N 1
ATOM 1696 C CA . SER A 1 224 ? -21.216 -5.287 19.460 1.00 90.81 224 SER A CA 1
ATOM 1697 C C . SER A 1 224 ? -21.366 -3.855 18.926 1.00 90.81 224 SER A C 1
ATOM 1699 O O . SER A 1 224 ? -20.474 -3.375 18.221 1.00 90.81 224 SER A O 1
ATOM 1701 N N . LEU A 1 225 ? -22.481 -3.172 19.199 1.00 93.44 225 LEU A N 1
ATOM 1702 C CA . LEU A 1 225 ? -22.787 -1.827 18.710 1.00 93.44 225 LEU A CA 1
ATOM 1703 C C . LEU A 1 225 ? -22.615 -0.791 19.823 1.00 93.44 225 LEU A C 1
ATOM 1705 O O . LEU A 1 225 ? -23.298 -0.842 20.838 1.00 93.44 225 LEU A O 1
ATOM 1709 N N . SER A 1 226 ? -21.736 0.186 19.612 1.00 93.12 226 SER A N 1
ATOM 1710 C CA . SER A 1 226 ? -21.650 1.396 20.432 1.00 93.12 226 SER A CA 1
ATOM 1711 C C . SER A 1 226 ? -22.609 2.460 19.912 1.00 93.12 226 SER A C 1
ATOM 1713 O O . SER A 1 226 ? -22.597 2.774 18.719 1.00 93.12 226 SER A O 1
ATOM 1715 N N . VAL A 1 227 ? -23.405 3.023 20.818 1.00 91.44 227 VAL A N 1
ATOM 1716 C CA . VAL A 1 227 ? -24.363 4.101 20.565 1.00 91.44 227 VAL A CA 1
ATOM 1717 C C . VAL A 1 227 ? -24.023 5.280 21.471 1.00 91.44 227 VAL A C 1
ATOM 1719 O O . VAL A 1 227 ? -23.783 5.114 22.668 1.00 91.44 227 VAL A O 1
ATOM 1722 N N . GLY A 1 228 ? -24.017 6.491 20.923 1.00 88.81 228 GLY A N 1
ATOM 1723 C CA . GLY A 1 228 ? -23.768 7.708 21.689 1.00 88.81 228 GLY A CA 1
ATOM 1724 C C . GLY A 1 228 ? -24.408 8.945 21.073 1.00 88.81 228 GLY A C 1
ATOM 1725 O O . GLY A 1 228 ? -24.881 8.925 19.937 1.00 88.81 228 GLY A O 1
ATOM 1726 N N . ALA A 1 229 ? -24.393 10.038 21.832 1.00 84.75 229 ALA A N 1
ATOM 1727 C CA . ALA A 1 229 ? -24.791 11.359 21.361 1.00 84.75 229 ALA A CA 1
ATOM 1728 C C . ALA A 1 229 ? -23.547 12.229 21.135 1.00 84.75 229 ALA A C 1
ATOM 1730 O O . ALA A 1 229 ? -22.701 12.361 22.017 1.00 84.75 229 ALA A O 1
ATOM 1731 N N . GLY A 1 230 ? -23.439 12.807 19.943 1.00 71.94 230 GLY A N 1
ATOM 1732 C CA . GLY A 1 230 ? -22.460 13.825 19.584 1.00 71.94 230 GLY A CA 1
ATOM 1733 C C . GLY A 1 230 ? -23.043 15.239 19.659 1.00 71.94 230 GLY A C 1
ATOM 1734 O O . GLY A 1 230 ? -24.239 15.447 19.875 1.00 71.94 230 GLY A O 1
ATOM 1735 N N . GLU A 1 231 ? -22.189 16.235 19.440 1.00 70.50 231 GLU A N 1
ATOM 1736 C CA . GLU A 1 231 ? -22.577 17.647 19.483 1.00 70.50 231 GLU A CA 1
ATOM 1737 C C . GLU A 1 231 ? -23.678 17.994 18.467 1.00 70.50 231 GLU A C 1
ATOM 1739 O O . GLU A 1 231 ? -23.645 17.583 17.296 1.00 70.50 231 GLU A O 1
ATOM 1744 N N . GLY A 1 232 ? -24.652 18.786 18.927 1.00 63.38 232 GLY A N 1
ATOM 1745 C CA . GLY A 1 232 ? -25.813 19.194 18.134 1.00 63.38 232 GLY A CA 1
ATOM 1746 C C . GLY A 1 232 ? -26.881 18.107 17.974 1.00 63.38 232 GLY A C 1
ATOM 1747 O O . GLY A 1 232 ? -27.641 18.159 17.013 1.00 63.38 232 GLY A O 1
ATOM 1748 N N . GLY A 1 233 ? -26.923 17.112 18.870 1.00 68.06 233 GLY A N 1
ATOM 1749 C CA . GLY A 1 233 ? -27.948 16.058 18.868 1.00 68.06 233 GLY A CA 1
ATOM 1750 C C . GLY A 1 233 ? -27.734 14.967 17.815 1.00 68.06 233 GLY A C 1
ATOM 1751 O O . GLY A 1 233 ? -28.647 14.197 17.530 1.00 68.06 233 GLY A O 1
ATOM 1752 N N . ARG A 1 234 ? -26.538 14.890 17.218 1.00 76.94 234 ARG A N 1
ATOM 1753 C CA . ARG A 1 234 ? -26.196 13.863 16.225 1.00 76.94 234 ARG A CA 1
ATOM 1754 C C . ARG A 1 234 ? -25.951 12.521 16.901 1.00 76.94 234 ARG A C 1
ATOM 1756 O O . ARG A 1 234 ? -25.241 12.458 17.898 1.00 76.94 234 ARG A O 1
ATOM 1763 N N . LEU A 1 235 ? -26.475 11.445 16.328 1.00 83.06 235 LEU A N 1
ATOM 1764 C CA . LEU A 1 235 ? -26.215 10.094 16.819 1.00 83.06 235 LEU A CA 1
ATOM 1765 C C . LEU A 1 235 ? -24.882 9.557 16.300 1.00 83.06 235 LEU A C 1
ATOM 1767 O O . LEU A 1 235 ? -24.530 9.742 15.135 1.00 83.06 235 LEU A O 1
ATOM 1771 N N . LEU A 1 236 ? -24.156 8.878 17.183 1.00 87.56 236 LEU A N 1
ATOM 1772 C CA . LEU A 1 236 ? -22.919 8.169 16.887 1.00 87.56 236 LEU A CA 1
ATOM 1773 C C . LEU A 1 236 ? -23.191 6.670 16.998 1.00 87.56 236 LEU A C 1
ATOM 1775 O O . LEU A 1 236 ? -23.582 6.203 18.065 1.00 87.56 236 LEU A O 1
ATOM 1779 N N . LEU A 1 237 ? -22.977 5.934 15.906 1.00 89.31 237 LEU A N 1
ATOM 1780 C CA . LEU A 1 237 ? -23.149 4.482 15.833 1.00 89.31 237 LEU A CA 1
ATOM 1781 C C . LEU A 1 237 ? -21.842 3.845 15.357 1.00 89.31 237 LEU A C 1
ATOM 1783 O O . LEU A 1 237 ? -21.281 4.270 14.345 1.00 89.31 237 LEU A O 1
ATOM 1787 N N . HIS A 1 238 ? -21.347 2.838 16.076 1.00 88.44 238 HIS A N 1
ATOM 1788 C CA . HIS A 1 238 ? -20.140 2.105 15.691 1.00 88.44 238 HIS A CA 1
ATOM 1789 C C . HIS A 1 238 ? -20.235 0.623 16.056 1.00 88.44 238 HIS A C 1
ATOM 1791 O O . HIS A 1 238 ? -20.250 0.273 17.235 1.00 88.44 238 HIS A O 1
ATOM 1797 N N . CYS A 1 239 ? -20.234 -0.251 15.050 1.00 89.38 239 CYS A N 1
ATOM 1798 C CA . CYS A 1 239 ? -20.204 -1.697 15.240 1.00 89.38 239 CYS A CA 1
ATOM 1799 C C . CYS A 1 239 ? -18.759 -2.219 15.285 1.00 89.38 239 CYS A C 1
ATOM 1801 O O . CYS A 1 239 ? -17.982 -2.025 14.350 1.00 89.38 239 CYS A O 1
ATOM 1803 N N . PHE A 1 240 ? -18.389 -2.920 16.357 1.00 81.75 240 PHE A N 1
ATOM 1804 C CA . PHE A 1 240 ? -17.067 -3.540 16.500 1.00 81.75 240 PHE A CA 1
ATOM 1805 C C . PHE A 1 240 ? -16.908 -4.828 15.678 1.00 81.75 240 PHE A C 1
ATOM 1807 O O . PHE A 1 240 ? -15.776 -5.218 15.398 1.00 81.75 240 PHE A O 1
ATOM 1814 N N . ALA A 1 241 ? -18.015 -5.444 15.248 1.00 74.62 241 ALA A N 1
ATOM 1815 C CA . ALA A 1 241 ? -18.027 -6.629 14.388 1.00 74.62 241 ALA A CA 1
ATOM 1816 C C . ALA A 1 241 ? -17.877 -6.308 12.885 1.00 74.62 241 ALA A C 1
ATOM 1818 O O . ALA A 1 241 ? -17.675 -7.217 12.087 1.00 74.62 241 ALA A O 1
ATOM 1819 N N . GLY A 1 242 ? -17.915 -5.024 12.498 1.00 76.06 242 GLY A N 1
ATOM 1820 C CA . GLY A 1 242 ? -17.542 -4.577 11.150 1.00 76.06 242 GLY A CA 1
ATOM 1821 C C . GLY A 1 242 ? -18.668 -4.044 10.263 1.00 76.06 242 GLY A C 1
ATOM 1822 O O . GLY A 1 242 ? -18.350 -3.613 9.159 1.00 76.06 242 GLY A O 1
ATOM 1823 N N . CYS A 1 243 ? -19.923 -4.012 10.728 1.00 83.50 243 CYS A N 1
ATOM 1824 C CA . CYS A 1 243 ? -21.024 -3.393 9.976 1.00 83.50 243 CYS A CA 1
ATOM 1825 C C . CYS A 1 243 ? -20.775 -1.898 9.756 1.00 83.50 243 CYS A C 1
ATOM 1827 O O . CYS A 1 243 ? -20.330 -1.189 10.671 1.00 83.50 243 CYS A O 1
ATOM 1829 N N . ASP A 1 244 ? -21.103 -1.411 8.567 1.00 83.38 244 ASP A N 1
ATOM 1830 C CA . ASP A 1 244 ? -21.049 0.004 8.254 1.00 83.38 244 ASP A CA 1
ATOM 1831 C C . ASP A 1 244 ? -22.289 0.762 8.761 1.00 83.38 244 ASP A C 1
ATOM 1833 O O . ASP A 1 244 ? -23.287 0.197 9.211 1.00 83.38 244 ASP A O 1
ATOM 1837 N N . PHE A 1 245 ? -22.203 2.093 8.749 1.00 83.25 245 PHE A N 1
ATOM 1838 C CA . PHE A 1 245 ? -23.270 2.954 9.258 1.00 83.25 245 PHE A CA 1
ATOM 1839 C C . PHE A 1 245 ? -24.581 2.805 8.471 1.00 83.25 245 PHE A C 1
ATOM 1841 O O . PHE A 1 245 ? -25.655 2.896 9.060 1.00 83.25 245 PHE A O 1
ATOM 1848 N N . GLY A 1 246 ? -24.500 2.590 7.156 1.00 79.62 246 GLY A N 1
ATOM 1849 C CA . GLY A 1 246 ? -25.663 2.410 6.295 1.00 79.62 246 GLY A CA 1
ATOM 1850 C C . GLY A 1 246 ? -26.397 1.112 6.608 1.00 79.62 246 GLY A C 1
ATOM 1851 O O . GLY A 1 246 ? -27.613 1.143 6.753 1.00 79.62 246 GLY A O 1
ATOM 1852 N N . GLU A 1 247 ? -25.667 0.013 6.803 1.00 80.88 247 GLU A N 1
ATOM 1853 C CA . GLU A 1 247 ? -26.228 -1.287 7.197 1.00 80.88 247 GLU A CA 1
ATOM 1854 C C . GLU A 1 247 ? -26.963 -1.201 8.543 1.00 80.88 247 GLU A C 1
ATOM 1856 O O . GLU A 1 247 ? -28.083 -1.690 8.678 1.00 80.88 247 GLU A O 1
ATOM 1861 N N . ILE A 1 248 ? -26.373 -0.512 9.526 1.00 87.19 248 ILE A N 1
ATOM 1862 C CA . ILE A 1 248 ? -26.982 -0.323 10.852 1.00 87.19 248 ILE A CA 1
ATOM 1863 C C . ILE A 1 248 ? -28.260 0.518 10.752 1.00 87.19 248 ILE A C 1
ATOM 1865 O O . ILE A 1 248 ? -29.281 0.162 11.336 1.00 87.19 248 ILE A O 1
ATOM 1869 N N . VAL A 1 249 ? -28.221 1.636 10.021 1.00 86.19 249 VAL A N 1
ATOM 1870 C CA . VAL A 1 249 ? -29.391 2.516 9.858 1.00 86.19 249 VAL A CA 1
ATOM 1871 C C . VAL A 1 249 ? -30.494 1.840 9.051 1.00 86.19 249 VAL A C 1
ATOM 1873 O O . VAL A 1 249 ? -31.665 2.015 9.375 1.00 86.19 249 VAL A O 1
ATOM 1876 N N . HIS A 1 250 ? -30.138 1.067 8.026 1.00 83.94 250 HIS A N 1
ATOM 1877 C CA . HIS A 1 250 ? -31.095 0.310 7.230 1.00 83.94 250 HIS A CA 1
ATOM 1878 C C . HIS A 1 250 ? -31.816 -0.732 8.088 1.00 83.94 250 HIS A C 1
ATOM 1880 O O . HIS A 1 250 ? -33.042 -0.718 8.128 1.00 83.94 250 HIS A O 1
ATOM 1886 N N . ALA A 1 251 ? -31.078 -1.521 8.874 1.00 85.88 251 ALA A N 1
ATOM 1887 C CA . ALA A 1 251 ? -31.667 -2.491 9.797 1.00 85.88 251 ALA A CA 1
ATOM 1888 C C . ALA A 1 251 ? -32.576 -1.821 10.851 1.00 85.88 251 ALA A C 1
ATOM 1890 O O . ALA A 1 251 ? -33.682 -2.282 11.106 1.00 85.88 251 ALA A O 1
ATOM 1891 N N . LEU A 1 252 ? -32.170 -0.665 11.393 1.00 85.00 252 LEU A N 1
ATOM 1892 C CA . LEU A 1 252 ? -32.998 0.134 12.314 1.00 85.00 252 LEU A CA 1
ATOM 1893 C C . LEU A 1 252 ? -34.269 0.722 11.670 1.00 85.00 252 LEU A C 1
ATOM 1895 O O . LEU A 1 252 ? -35.197 1.118 12.385 1.00 85.00 252 LEU A O 1
ATOM 1899 N N . ALA A 1 253 ? -34.290 0.859 10.342 1.00 80.06 253 ALA A N 1
ATOM 1900 C CA . ALA A 1 253 ? -35.420 1.380 9.582 1.00 80.06 253 ALA A CA 1
ATOM 1901 C C . ALA A 1 253 ? -36.382 0.274 9.120 1.00 80.06 253 ALA A C 1
ATOM 1903 O O . ALA A 1 253 ? -37.578 0.536 9.035 1.00 80.06 253 ALA A O 1
ATOM 1904 N N . GLU A 1 254 ? -35.894 -0.941 8.855 1.00 68.06 254 GLU A N 1
ATOM 1905 C CA . GLU A 1 254 ? -36.728 -2.076 8.431 1.00 68.06 254 GLU A CA 1
ATOM 1906 C C . GLU A 1 254 ? -37.609 -2.636 9.558 1.00 68.06 254 GLU A C 1
ATOM 1908 O O . GLU A 1 254 ? -38.702 -3.124 9.284 1.00 68.06 254 GLU A O 1
ATOM 1913 N N . GLU A 1 255 ? -37.244 -2.436 10.829 1.00 56.88 255 GLU A N 1
ATOM 1914 C CA . GLU A 1 255 ? -38.129 -2.723 11.973 1.00 56.88 255 GLU A CA 1
ATOM 1915 C C . GLU A 1 255 ? -39.318 -1.740 12.112 1.00 56.88 255 GLU A C 1
ATOM 1917 O O . GLU A 1 255 ? -40.088 -1.813 13.070 1.00 56.88 255 GLU A O 1
ATOM 1922 N N . ALA A 1 256 ? -39.497 -0.802 11.170 1.00 45.22 256 ALA A N 1
ATOM 1923 C CA . ALA A 1 256 ? -40.602 0.163 11.162 1.00 45.22 256 ALA A CA 1
ATOM 1924 C C . ALA A 1 256 ? -41.832 -0.264 10.331 1.00 45.22 256 ALA A C 1
ATOM 1926 O O . ALA A 1 256 ? -42.714 0.569 10.110 1.00 45.22 256 ALA A O 1
ATOM 1927 N N . ILE A 1 257 ? -41.918 -1.519 9.877 1.00 29.77 257 ILE A N 1
ATOM 1928 C CA . ILE A 1 257 ? -43.093 -2.044 9.163 1.00 29.77 257 ILE A CA 1
ATOM 1929 C C . ILE A 1 257 ? -43.766 -3.134 10.019 1.00 29.77 257 ILE A C 1
ATOM 1931 O O . ILE A 1 257 ? -43.230 -4.240 10.090 1.00 29.77 257 ILE A O 1
ATOM 1935 N N . PRO A 1 258 ? -44.908 -2.856 10.681 1.00 38.56 258 PRO A N 1
ATOM 1936 C CA . PRO A 1 258 ? -45.871 -3.902 11.014 1.00 38.56 258 PRO A CA 1
ATOM 1937 C C . PRO A 1 258 ? -46.548 -4.465 9.755 1.00 38.56 258 PRO A C 1
ATOM 1939 O O . PRO A 1 258 ? -46.790 -3.683 8.804 1.00 38.56 258 PRO A O 1
#

Mean predicted aligned error: 13.96 Å

pLDDT: mean 86.36, std 15.74, range [29.77, 98.81]

Nearest PDB structures (foldseek):
  1rni-assembly1_A  TM=7.125E-01  e=9.932E-09  Saccharolobus islandicus
  1ro2-assembly1_A  TM=6.681E-01  e=1.054E-08  Saccharolobus islandicus
  3m1m-assembly1_A  TM=6.774E-01  e=1.351E-07  Saccharolobus islandicus